Protein AF-A0A2Y9BUI1-F1 (afdb_monomer)

Structure (mmCIF, N/CA/C/O backbone):
data_AF-A0A2Y9BUI1-F1
#
_entry.id   AF-A0A2Y9BUI1-F1
#
loop_
_atom_site.group_PDB
_atom_site.id
_atom_site.type_symbol
_atom_site.label_atom_id
_atom_site.label_alt_id
_atom_site.label_comp_id
_atom_site.label_asym_id
_atom_site.label_entity_id
_atom_site.label_seq_id
_atom_site.pdbx_PDB_ins_code
_atom_site.Cartn_x
_atom_site.Cartn_y
_atom_site.Cartn_z
_atom_site.occupancy
_atom_site.B_iso_or_equiv
_atom_site.auth_seq_id
_atom_site.auth_comp_id
_atom_site.au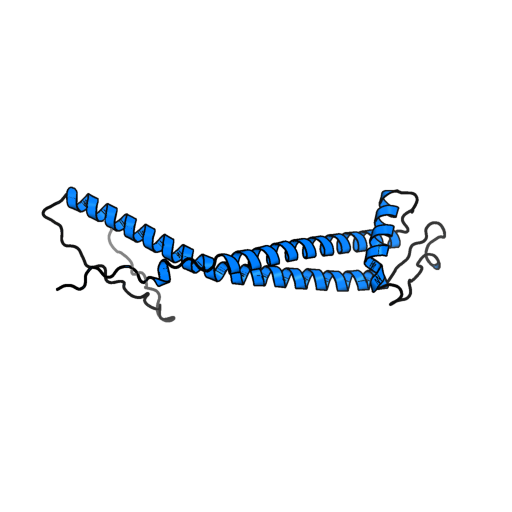th_asym_id
_atom_site.auth_atom_id
_atom_site.pdbx_PDB_model_num
ATOM 1 N N . MET A 1 1 ? -37.266 3.435 55.069 1.00 45.66 1 MET A N 1
ATOM 2 C CA . MET A 1 1 ? -35.975 3.011 54.484 1.00 45.66 1 MET A CA 1
ATOM 3 C C . MET A 1 1 ? -36.291 2.095 53.307 1.00 45.66 1 MET A C 1
ATOM 5 O O . MET A 1 1 ? -36.479 0.910 53.523 1.00 45.66 1 MET A O 1
ATOM 9 N N . SER A 1 2 ? -36.463 2.639 52.097 1.00 49.38 2 SER A N 1
ATOM 10 C CA . SER A 1 2 ? -37.026 1.880 50.957 1.00 49.38 2 SER A CA 1
ATOM 11 C C . SER A 1 2 ? -36.247 2.069 49.646 1.00 49.38 2 SER A C 1
ATOM 13 O O . SER A 1 2 ? -36.780 1.830 48.573 1.00 49.38 2 SER A O 1
ATOM 15 N N . GLN A 1 3 ? -34.985 2.500 49.717 1.00 49.59 3 GLN A N 1
ATOM 16 C CA . GLN A 1 3 ? -34.167 2.878 48.551 1.00 49.59 3 GLN A CA 1
ATOM 17 C C . GLN A 1 3 ? -33.132 1.800 48.158 1.00 49.59 3 GLN A C 1
ATOM 19 O O . GLN A 1 3 ? -32.002 2.131 47.821 1.00 49.59 3 GLN A O 1
ATOM 24 N N . LEU A 1 4 ? -33.470 0.506 48.246 1.00 55.00 4 LEU A N 1
ATOM 25 C CA . LEU A 1 4 ? -32.497 -0.594 48.076 1.00 55.00 4 LEU A CA 1
ATOM 26 C C . LEU A 1 4 ? -32.794 -1.562 46.919 1.00 55.00 4 LEU A C 1
ATOM 28 O O . LEU A 1 4 ? -32.252 -2.660 46.890 1.00 55.00 4 LEU A O 1
ATOM 32 N N . ASN A 1 5 ? -33.613 -1.162 45.942 1.00 59.31 5 ASN A N 1
ATOM 33 C CA . ASN A 1 5 ? -33.851 -1.989 44.756 1.00 59.31 5 ASN A CA 1
ATOM 34 C C . ASN A 1 5 ? -34.097 -1.157 43.490 1.00 59.31 5 AS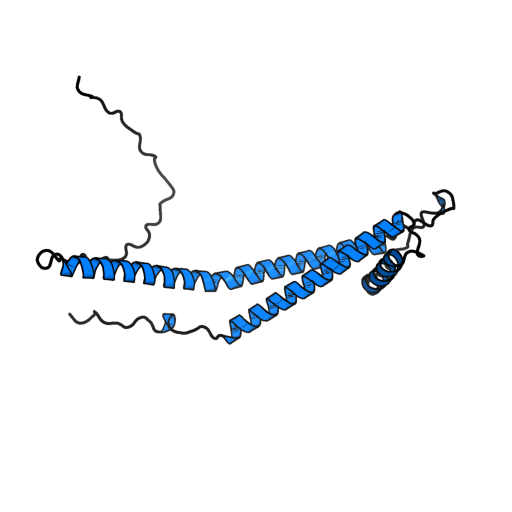N A C 1
ATOM 36 O O . ASN A 1 5 ? -35.124 -1.298 42.829 1.00 59.31 5 ASN A O 1
ATOM 40 N N . SER A 1 6 ? -33.169 -0.262 43.157 1.00 60.28 6 SER A N 1
ATOM 41 C CA . SER A 1 6 ? -33.178 0.377 41.841 1.00 60.28 6 SER A CA 1
ATOM 42 C C . SER A 1 6 ? -32.586 -0.610 40.829 1.00 60.28 6 SER A C 1
ATOM 44 O O . SER A 1 6 ? -31.412 -0.964 40.973 1.00 60.28 6 SER A O 1
ATOM 46 N N . PRO A 1 7 ? -33.352 -1.092 39.831 1.00 62.25 7 PRO A N 1
ATOM 47 C CA . PRO A 1 7 ? -32.781 -1.894 38.759 1.00 62.25 7 PRO A CA 1
ATOM 48 C C . PRO A 1 7 ? -31.656 -1.108 38.063 1.00 62.25 7 PRO A C 1
ATOM 50 O O . PRO A 1 7 ? -31.706 0.127 38.023 1.00 62.25 7 PRO A O 1
ATOM 53 N N . PRO A 1 8 ? -30.629 -1.801 37.537 1.00 64.38 8 PRO A N 1
ATOM 54 C CA . PRO A 1 8 ? -29.519 -1.155 36.847 1.00 64.38 8 PRO A CA 1
ATOM 55 C C . PRO A 1 8 ? -30.041 -0.209 35.755 1.00 64.38 8 PRO A C 1
ATOM 57 O O . PRO A 1 8 ? -31.030 -0.541 35.093 1.00 64.38 8 PRO A O 1
ATOM 60 N N . PRO A 1 9 ? -29.415 0.969 35.559 1.00 60.66 9 PRO A N 1
ATOM 61 C CA . PRO A 1 9 ? -29.890 1.942 34.585 1.00 60.66 9 PRO A CA 1
ATOM 62 C C . PRO A 1 9 ? -29.983 1.273 33.211 1.00 60.66 9 PRO A C 1
ATOM 64 O O . PRO A 1 9 ? -29.017 0.677 32.735 1.00 60.66 9 PRO A O 1
ATOM 67 N N . ALA A 1 10 ? -31.160 1.360 32.583 1.00 60.31 10 ALA A N 1
ATOM 68 C CA . ALA A 1 10 ? -31.486 0.683 31.323 1.00 60.31 10 ALA A CA 1
ATOM 69 C C . ALA A 1 10 ? -30.513 1.014 30.169 1.00 60.31 10 ALA A C 1
ATOM 71 O O . ALA A 1 10 ? -30.427 0.286 29.184 1.00 60.31 10 ALA A O 1
ATOM 72 N N . SER A 1 11 ? -29.731 2.087 30.302 1.00 57.66 11 SER A N 1
ATOM 73 C CA . SER A 1 11 ? -28.651 2.452 29.385 1.00 57.66 11 SER A CA 1
ATOM 74 C C . SER A 1 11 ? -27.481 1.459 29.364 1.00 57.66 11 SER A C 1
ATOM 76 O O . SER A 1 11 ? -26.772 1.402 28.363 1.00 57.66 11 SER A O 1
ATOM 78 N N . LEU A 1 12 ? -27.277 0.659 30.419 1.00 53.97 12 LEU A N 1
ATOM 79 C CA . LEU A 1 12 ? -26.212 -0.354 30.490 1.00 53.97 12 LEU A CA 1
ATOM 80 C C . LEU A 1 12 ? -26.613 -1.696 29.858 1.00 53.97 12 LEU A C 1
ATOM 82 O O . LEU A 1 12 ? -25.741 -2.478 29.481 1.00 53.97 12 LEU A O 1
ATOM 86 N N . THR A 1 13 ? -27.915 -1.968 29.739 1.00 58.34 13 THR A N 1
ATOM 87 C CA . THR A 1 13 ? -28.464 -3.193 29.130 1.00 58.34 13 THR A CA 1
ATOM 88 C C . THR A 1 13 ? -28.902 -2.994 27.680 1.00 58.34 13 THR A C 1
ATOM 90 O O . THR A 1 13 ? -29.143 -3.974 26.977 1.00 58.34 13 THR A O 1
ATOM 93 N N . ALA A 1 14 ? -28.962 -1.747 27.203 1.00 60.97 14 ALA A N 1
ATOM 94 C CA . ALA A 1 14 ? -29.195 -1.437 25.802 1.00 60.97 14 ALA A CA 1
ATOM 95 C C . ALA A 1 14 ? -28.024 -1.951 24.941 1.00 60.97 14 ALA A C 1
ATOM 97 O O . ALA A 1 14 ? -26.901 -1.439 25.002 1.00 60.97 14 ALA A O 1
ATOM 98 N N . GLU A 1 15 ? -28.269 -2.983 24.126 1.00 62.50 15 GLU A N 1
ATOM 99 C CA . GLU A 1 15 ? -27.334 -3.341 23.060 1.00 62.50 15 GLU A CA 1
ATOM 100 C C . GLU A 1 15 ? -27.168 -2.129 22.129 1.00 62.50 15 GLU A C 1
ATOM 102 O O . GLU A 1 15 ? -28.168 -1.578 21.662 1.00 62.50 15 GLU A O 1
ATOM 107 N N . PRO A 1 16 ? -25.933 -1.691 21.817 1.00 59.78 16 PRO A N 1
ATOM 108 C CA . PRO A 1 16 ? -25.724 -0.717 20.773 1.00 59.78 16 PRO A CA 1
ATOM 109 C C . PRO A 1 16 ? -26.288 -1.316 19.485 1.00 59.78 16 PRO A C 1
ATOM 111 O O . PRO A 1 16 ? -26.154 -2.527 19.267 1.00 59.78 16 PRO A O 1
ATOM 114 N N . PRO A 1 17 ? -26.893 -0.495 18.618 1.00 64.44 17 PRO A N 1
ATOM 115 C CA . PRO A 1 17 ? -27.442 -0.978 17.365 1.00 64.44 17 PRO A CA 1
ATOM 116 C C . PRO A 1 17 ? -26.349 -1.727 16.591 1.00 64.44 17 PRO A C 1
ATOM 118 O O . PRO A 1 17 ? -25.359 -1.131 16.153 1.00 64.44 17 PRO A O 1
ATOM 121 N N . LYS A 1 18 ? -26.519 -3.053 16.460 1.00 63.72 18 LYS A N 1
ATOM 122 C CA . LYS A 1 18 ? -25.578 -3.989 15.806 1.00 63.72 18 LYS A CA 1
ATOM 123 C C . LYS A 1 18 ? -25.172 -3.514 14.409 1.00 63.72 18 LYS A C 1
ATOM 125 O O . LYS A 1 18 ? -24.055 -3.756 13.962 1.00 63.72 18 LYS A O 1
ATOM 130 N N . GLU A 1 19 ? -26.062 -2.764 13.775 1.00 70.00 19 GLU A N 1
ATOM 131 C CA . GLU A 1 19 ? -25.923 -2.136 12.469 1.00 70.00 19 GLU A CA 1
ATOM 132 C C . GLU A 1 19 ? -24.638 -1.302 12.315 1.00 70.00 19 GLU A C 1
ATOM 134 O O . GLU A 1 19 ? -23.900 -1.479 11.344 1.00 70.00 19 GLU A O 1
ATOM 139 N N . LYS A 1 20 ? -24.281 -0.468 13.305 1.00 66.25 20 LYS A N 1
ATOM 140 C CA . LYS A 1 20 ? -23.099 0.414 13.201 1.00 66.25 20 LYS A CA 1
ATOM 141 C C . LYS A 1 20 ? -21.775 -0.356 13.263 1.00 66.25 20 LYS A C 1
ATOM 143 O O . LYS A 1 20 ? -20.810 0.013 12.598 1.00 66.25 20 LYS A O 1
ATOM 148 N N . ARG A 1 21 ? -21.727 -1.449 14.031 1.00 69.50 21 ARG A N 1
ATOM 149 C CA . ARG A 1 21 ? -20.531 -2.297 14.185 1.00 69.50 21 ARG A CA 1
ATOM 150 C C . ARG A 1 21 ? -20.236 -3.090 12.915 1.00 69.50 21 ARG A C 1
ATOM 152 O O . ARG A 1 21 ? -19.079 -3.205 12.507 1.00 69.50 21 ARG A O 1
ATOM 159 N N . THR A 1 22 ? -21.287 -3.610 12.292 1.00 75.00 22 THR A N 1
ATOM 160 C CA . THR A 1 22 ? -21.205 -4.371 11.046 1.00 75.00 22 THR A CA 1
ATOM 161 C C . THR A 1 22 ? -20.678 -3.501 9.902 1.00 75.00 22 THR A C 1
ATOM 163 O O . THR A 1 22 ? -19.708 -3.883 9.251 1.00 75.00 22 THR A O 1
ATOM 166 N N . LEU A 1 23 ? -21.214 -2.285 9.732 1.00 76.62 23 LEU A N 1
ATOM 167 C CA . LEU A 1 23 ? -20.753 -1.326 8.715 1.00 76.62 23 LEU A CA 1
ATOM 168 C C . LEU A 1 23 ? -19.263 -0.968 8.867 1.00 76.62 23 LEU A C 1
ATOM 170 O O . LEU A 1 23 ? -18.508 -1.013 7.895 1.00 76.62 23 LEU A O 1
ATOM 174 N N . LEU A 1 24 ? -18.811 -0.677 10.092 1.00 76.50 24 LEU A N 1
ATOM 175 C CA . LEU A 1 24 ? -17.405 -0.348 10.365 1.00 76.50 24 LEU A CA 1
ATOM 176 C C . LEU A 1 24 ? -16.466 -1.540 10.134 1.00 76.50 24 LEU A C 1
ATOM 178 O O . LEU A 1 24 ? -15.340 -1.368 9.665 1.00 76.50 24 LEU A O 1
ATOM 182 N N . THR A 1 25 ? -16.929 -2.754 10.438 1.00 77.56 25 THR A N 1
ATOM 183 C CA . THR A 1 25 ? -16.149 -3.978 10.221 1.00 77.56 25 THR A CA 1
ATOM 184 C C . THR A 1 25 ? -15.979 -4.254 8.730 1.00 77.56 25 THR A C 1
ATOM 186 O O . THR A 1 25 ? -14.862 -4.537 8.298 1.00 77.56 25 THR A O 1
ATOM 189 N N . PHE A 1 26 ? -17.041 -4.102 7.932 1.00 86.88 26 PHE A N 1
ATOM 190 C CA . PHE A 1 26 ? -16.955 -4.215 6.474 1.00 86.88 26 PHE A CA 1
ATOM 191 C C . PHE A 1 26 ? -16.004 -3.177 5.873 1.00 86.88 26 PHE A C 1
ATOM 193 O O . PHE A 1 26 ? -15.140 -3.540 5.074 1.00 86.88 26 PHE A O 1
ATOM 200 N N . GLY A 1 27 ? -16.089 -1.916 6.313 1.00 86.88 27 GLY A N 1
ATOM 201 C CA . GLY A 1 27 ? -15.161 -0.868 5.879 1.00 86.88 27 GLY A CA 1
ATOM 202 C C . GLY A 1 27 ? -13.700 -1.211 6.185 1.00 86.88 27 GLY A C 1
ATOM 203 O O . GLY A 1 27 ? -12.823 -1.018 5.344 1.00 86.88 27 GLY A O 1
ATOM 204 N N . ARG A 1 28 ? -13.434 -1.810 7.353 1.00 86.56 28 ARG A N 1
ATOM 205 C CA . ARG A 1 28 ? -12.088 -2.264 7.723 1.00 86.56 28 ARG A CA 1
ATOM 206 C C . ARG A 1 28 ? -11.588 -3.398 6.825 1.00 86.56 28 ARG A C 1
ATOM 208 O O . ARG A 1 28 ? -10.441 -3.351 6.392 1.00 86.56 28 ARG A O 1
ATOM 215 N N . VAL A 1 29 ? -12.419 -4.402 6.543 1.00 91.06 29 VAL A N 1
ATOM 216 C CA . VAL A 1 29 ? -12.041 -5.515 5.650 1.00 91.06 29 VAL A CA 1
ATOM 217 C C . VAL A 1 29 ? -11.720 -4.993 4.251 1.00 91.06 29 VAL A C 1
ATOM 219 O O . VAL A 1 29 ? -10.684 -5.349 3.694 1.00 91.06 29 VAL A O 1
ATOM 222 N N . LEU A 1 30 ? -12.549 -4.094 3.716 1.00 94.19 30 LEU A N 1
ATOM 223 C CA . LEU A 1 30 ? -12.308 -3.481 2.412 1.00 94.19 30 LEU A CA 1
ATOM 224 C C . LEU A 1 30 ? -10.992 -2.687 2.384 1.00 94.19 30 LEU A C 1
ATOM 226 O O . LEU A 1 30 ? -10.225 -2.814 1.432 1.00 94.19 30 LEU A O 1
ATOM 230 N N . ALA A 1 31 ? -10.694 -1.928 3.442 1.00 92.50 31 ALA A N 1
ATOM 231 C CA . ALA A 1 31 ? -9.433 -1.200 3.558 1.00 92.50 31 ALA A CA 1
ATOM 232 C C . ALA A 1 31 ? -8.215 -2.140 3.572 1.00 92.50 31 ALA A C 1
ATOM 234 O O . ALA A 1 31 ? -7.222 -1.854 2.908 1.00 92.50 31 ALA A O 1
ATOM 235 N N . TYR A 1 32 ? -8.292 -3.284 4.263 1.00 95.25 32 TYR A N 1
ATOM 236 C CA . TYR A 1 32 ? -7.224 -4.291 4.233 1.00 95.25 32 TYR A CA 1
ATOM 237 C C . TYR A 1 32 ? -7.030 -4.907 2.846 1.00 95.25 32 TYR A C 1
ATOM 239 O O . TYR A 1 32 ? -5.889 -5.116 2.437 1.00 95.25 32 TYR A O 1
ATOM 247 N N . LEU A 1 33 ? -8.114 -5.174 2.113 1.00 96.94 33 LEU A N 1
ATOM 248 C CA . LEU A 1 33 ? -8.028 -5.685 0.743 1.00 96.94 33 LEU A CA 1
ATOM 249 C C . LEU A 1 33 ? -7.379 -4.662 -0.196 1.00 96.94 33 LEU A C 1
ATOM 251 O O . LEU A 1 33 ? -6.476 -5.016 -0.952 1.00 96.94 33 LEU A O 1
ATOM 255 N N . ALA A 1 34 ? -7.783 -3.392 -0.105 1.00 96.50 34 ALA A N 1
ATOM 256 C CA . ALA A 1 34 ? -7.159 -2.308 -0.858 1.00 96.50 34 ALA A CA 1
ATOM 257 C C . ALA A 1 34 ? -5.671 -2.156 -0.502 1.00 96.50 34 ALA A C 1
ATOM 259 O O . ALA A 1 34 ? -4.835 -2.070 -1.397 1.00 96.50 34 ALA A O 1
ATOM 260 N N . TYR A 1 35 ? -5.323 -2.196 0.788 1.00 96.75 35 TYR A N 1
ATOM 261 C CA . TYR A 1 35 ? -3.932 -2.151 1.242 1.00 96.75 35 TYR A CA 1
ATOM 262 C C . TYR A 1 35 ? -3.102 -3.298 0.655 1.00 96.75 35 TYR A C 1
ATOM 264 O O . TYR A 1 35 ? -2.043 -3.059 0.081 1.00 96.75 35 TYR A O 1
ATOM 272 N N . ALA A 1 36 ? -3.601 -4.534 0.747 1.00 97.69 36 ALA A N 1
ATOM 273 C CA . ALA A 1 36 ? -2.920 -5.705 0.205 1.00 97.6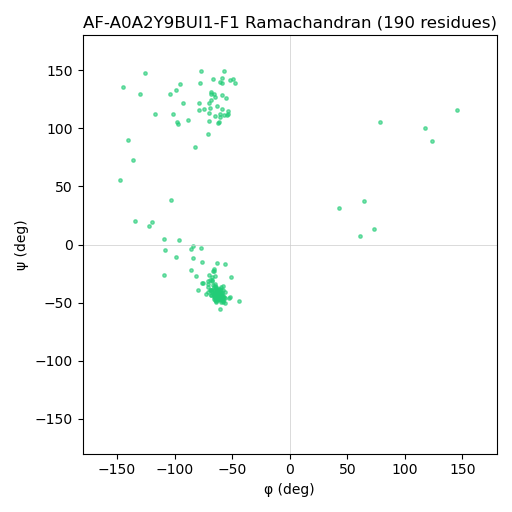9 36 ALA A CA 1
ATOM 274 C C . ALA A 1 36 ? -2.705 -5.588 -1.311 1.00 97.69 36 ALA A C 1
ATOM 276 O O . ALA A 1 36 ? -1.618 -5.888 -1.799 1.00 97.69 36 ALA A O 1
ATOM 277 N N . TYR A 1 37 ? -3.709 -5.103 -2.046 1.00 97.50 37 TYR A N 1
ATOM 278 C CA . TYR A 1 37 ? -3.591 -4.855 -3.481 1.00 97.50 37 TYR A CA 1
ATOM 279 C C . TYR A 1 37 ? -2.482 -3.845 -3.803 1.00 97.50 37 TYR A C 1
ATOM 281 O O . TYR A 1 37 ? -1.618 -4.137 -4.628 1.00 97.50 37 TYR A O 1
ATOM 289 N N . VAL A 1 38 ? -2.460 -2.693 -3.123 1.00 97.56 38 VAL A N 1
ATOM 290 C CA . VAL A 1 38 ? -1.432 -1.660 -3.344 1.00 97.56 38 VAL A CA 1
ATOM 291 C C . VAL A 1 38 ? -0.035 -2.193 -3.017 1.00 97.56 38 VAL A C 1
ATOM 293 O O . VAL A 1 38 ? 0.898 -1.957 -3.777 1.00 97.56 38 VAL A O 1
ATOM 296 N N . VAL A 1 39 ? 0.116 -2.971 -1.943 1.00 98.00 39 VAL A N 1
ATOM 297 C CA . VAL A 1 39 ? 1.401 -3.603 -1.594 1.00 98.00 39 VAL A CA 1
ATOM 298 C C . VAL A 1 39 ? 1.859 -4.588 -2.674 1.00 98.00 39 VAL A C 1
ATOM 300 O O . VAL A 1 39 ? 3.037 -4.611 -3.022 1.00 98.00 39 VAL A O 1
ATOM 303 N N . VAL A 1 40 ? 0.950 -5.385 -3.245 1.00 98.12 40 VAL A N 1
ATOM 304 C CA . VAL A 1 40 ? 1.283 -6.284 -4.364 1.00 98.12 40 VAL A CA 1
ATOM 305 C C . VAL A 1 40 ? 1.728 -5.490 -5.592 1.00 98.12 40 VAL A C 1
ATOM 307 O O . VAL A 1 40 ? 2.712 -5.869 -6.228 1.00 98.12 40 VAL A O 1
ATOM 310 N N . VAL A 1 41 ? 1.042 -4.389 -5.910 1.00 97.75 41 VAL A N 1
ATOM 311 C CA . VAL A 1 41 ? 1.438 -3.481 -6.996 1.00 97.75 41 VAL A CA 1
ATOM 312 C C . VAL A 1 41 ? 2.848 -2.936 -6.760 1.00 97.75 41 VAL A C 1
ATOM 314 O O . VAL A 1 41 ? 3.684 -3.030 -7.655 1.00 97.75 41 VAL A O 1
ATOM 317 N N . GLU A 1 42 ? 3.140 -2.457 -5.551 1.00 97.75 42 GLU A N 1
ATOM 318 C CA . GLU A 1 42 ? 4.455 -1.923 -5.182 1.00 97.75 42 GLU A CA 1
ATOM 319 C C . GLU A 1 42 ? 5.572 -2.963 -5.359 1.00 97.75 42 GLU A C 1
ATOM 321 O O . GLU A 1 42 ? 6.618 -2.675 -5.939 1.00 97.75 42 GLU A O 1
ATOM 326 N N . ILE A 1 43 ? 5.333 -4.208 -4.933 1.00 98.06 43 ILE A N 1
ATOM 327 C CA . ILE A 1 43 ? 6.290 -5.311 -5.105 1.00 98.06 43 ILE A CA 1
ATOM 328 C C . ILE A 1 43 ? 6.533 -5.596 -6.592 1.00 98.06 43 ILE A C 1
ATOM 330 O O . ILE A 1 43 ? 7.678 -5.783 -7.004 1.00 98.06 43 ILE A O 1
ATOM 334 N N . VAL A 1 44 ? 5.475 -5.630 -7.409 1.00 97.88 44 VAL A N 1
ATOM 335 C CA . VAL A 1 44 ? 5.590 -5.848 -8.859 1.00 97.88 44 VAL A CA 1
ATOM 336 C C . VAL A 1 44 ? 6.385 -4.725 -9.523 1.00 97.88 44 VAL A C 1
ATOM 338 O O . VAL A 1 44 ? 7.253 -5.020 -10.345 1.00 97.88 44 VAL A O 1
ATOM 341 N N . LEU A 1 45 ? 6.123 -3.464 -9.163 1.00 96.81 45 LEU A N 1
ATOM 342 C CA . LEU A 1 45 ? 6.862 -2.312 -9.683 1.00 96.81 45 LEU A CA 1
ATOM 343 C C . LEU A 1 45 ? 8.333 -2.358 -9.268 1.00 96.81 45 LEU A C 1
ATOM 345 O O . LEU A 1 45 ? 9.199 -2.220 -10.127 1.00 96.81 45 LEU A O 1
ATOM 349 N N . GLY A 1 46 ? 8.622 -2.628 -7.993 1.00 96.44 46 GLY A N 1
ATOM 350 C CA . GLY A 1 46 ? 9.991 -2.735 -7.491 1.00 96.44 46 GLY A CA 1
ATOM 351 C C . GLY A 1 46 ? 10.777 -3.868 -8.152 1.00 96.44 46 GLY A C 1
ATOM 352 O O . GLY A 1 46 ? 11.910 -3.665 -8.585 1.00 96.44 46 GLY A O 1
ATOM 353 N N . LEU A 1 47 ? 10.170 -5.050 -8.305 1.00 96.81 47 LEU A N 1
ATOM 354 C CA . LEU A 1 47 ? 10.793 -6.163 -9.025 1.00 96.81 47 LEU A CA 1
ATOM 355 C C . LEU A 1 47 ? 11.007 -5.829 -10.503 1.00 96.81 47 LEU A C 1
ATOM 357 O O . LEU A 1 47 ? 12.091 -6.072 -11.027 1.00 96.81 47 LEU A O 1
ATOM 361 N N . GLY A 1 48 ? 9.998 -5.264 -11.170 1.00 94.50 48 GLY A N 1
ATOM 362 C CA . GLY A 1 48 ? 10.090 -4.865 -12.573 1.00 94.50 48 GLY A CA 1
ATOM 363 C C . GLY A 1 48 ? 11.189 -3.834 -12.807 1.00 94.50 48 GLY A C 1
ATOM 364 O O . GLY A 1 48 ? 12.025 -4.028 -13.683 1.00 94.50 48 GLY A O 1
ATOM 365 N N . PHE A 1 49 ? 11.253 -2.810 -11.958 1.00 93.88 49 PHE A N 1
ATOM 366 C CA . PHE A 1 49 ? 12.294 -1.787 -11.980 1.00 93.88 49 PHE A CA 1
ATOM 367 C C . PHE A 1 49 ? 13.697 -2.391 -11.864 1.00 93.88 49 PHE A C 1
ATOM 369 O O . PHE A 1 49 ? 14.566 -2.117 -12.689 1.00 93.88 49 PHE A O 1
ATOM 376 N N . VAL A 1 50 ? 13.913 -3.263 -10.875 1.00 93.75 50 VAL A N 1
ATOM 377 C CA . VAL A 1 50 ? 15.208 -3.923 -10.662 1.00 93.75 50 VAL A CA 1
ATOM 378 C C . VAL A 1 50 ? 15.583 -4.803 -11.858 1.00 93.75 50 VAL A C 1
ATOM 380 O O . VAL A 1 50 ? 16.706 -4.722 -12.352 1.00 93.75 50 VAL A O 1
ATOM 383 N N . LEU A 1 51 ? 14.649 -5.610 -12.368 1.00 92.62 51 LEU A N 1
ATOM 384 C CA . LEU A 1 51 ? 14.875 -6.449 -13.551 1.00 92.62 51 LEU A CA 1
ATOM 385 C C . LEU A 1 51 ? 15.236 -5.612 -14.788 1.00 92.62 51 LEU A C 1
ATOM 387 O O . LEU A 1 51 ? 16.120 -6.003 -15.553 1.00 92.62 51 LEU A O 1
ATOM 391 N N . GLN A 1 52 ? 14.598 -4.455 -14.956 1.00 89.44 52 GLN A N 1
ATOM 392 C CA . GLN A 1 52 ? 14.839 -3.544 -16.071 1.00 89.44 52 GLN A CA 1
ATOM 393 C C . GLN A 1 52 ? 16.203 -2.844 -15.961 1.00 89.44 52 GLN A C 1
ATOM 395 O O . GLN A 1 52 ? 16.902 -2.711 -16.968 1.00 89.44 52 GLN A O 1
ATOM 400 N N . LEU A 1 53 ? 16.639 -2.495 -14.745 1.00 89.25 53 LEU A N 1
ATOM 401 C CA . LEU A 1 53 ? 17.992 -1.987 -14.493 1.00 89.25 53 LEU A CA 1
ATOM 402 C C . LEU A 1 53 ? 19.079 -3.022 -14.800 1.00 89.25 53 LEU A C 1
ATOM 404 O O . LEU A 1 53 ? 20.139 -2.664 -15.307 1.00 89.25 53 LEU A O 1
ATOM 408 N N . PHE A 1 54 ? 18.825 -4.302 -14.523 1.00 88.12 54 PHE A N 1
ATOM 409 C CA . PHE A 1 54 ? 19.759 -5.387 -14.838 1.00 88.12 54 PHE A CA 1
ATOM 410 C C . PHE A 1 54 ? 19.653 -5.895 -16.285 1.00 88.12 54 PHE A C 1
ATOM 412 O O . PHE A 1 54 ? 20.398 -6.798 -16.664 1.00 88.12 54 PHE A O 1
ATOM 419 N N . GLY A 1 55 ? 18.746 -5.344 -17.099 1.00 84.62 55 GLY A N 1
ATOM 420 C CA . GLY A 1 55 ? 18.554 -5.773 -18.486 1.00 84.62 55 GLY A CA 1
ATOM 421 C C . GLY A 1 55 ? 18.060 -7.220 -18.610 1.00 84.62 55 GLY A C 1
ATOM 422 O O . GLY A 1 55 ? 18.494 -7.947 -19.503 1.00 84.62 55 GLY A O 1
ATOM 423 N N . ALA A 1 56 ? 17.183 -7.664 -17.702 1.00 86.56 56 ALA A N 1
ATOM 424 C CA . ALA A 1 56 ? 16.705 -9.044 -17.653 1.00 86.56 56 ALA A CA 1
ATOM 425 C C . ALA A 1 56 ? 16.002 -9.487 -18.955 1.00 86.56 56 ALA A C 1
ATOM 427 O O . ALA A 1 56 ? 15.186 -8.758 -19.525 1.00 86.56 56 ALA A O 1
ATOM 428 N N . SER A 1 57 ? 16.269 -10.726 -19.386 1.00 85.81 57 SER A N 1
ATOM 429 C CA . SER A 1 57 ? 15.692 -11.308 -20.606 1.00 85.81 57 SER A CA 1
ATOM 430 C C . SER A 1 57 ? 14.181 -11.563 -20.488 1.00 85.81 57 SER A C 1
ATOM 432 O O . SER A 1 57 ? 13.709 -12.210 -19.550 1.00 85.81 57 SER A O 1
ATOM 434 N N . GLN A 1 58 ? 13.416 -11.127 -21.497 1.00 83.38 58 GLN A N 1
ATOM 435 C CA . GLN A 1 58 ? 11.963 -11.354 -21.600 1.00 83.38 58 GLN A CA 1
ATOM 436 C C . GLN A 1 58 ? 11.581 -12.781 -22.046 1.00 83.38 58 GLN A C 1
ATOM 438 O O . GLN A 1 58 ? 10.392 -13.136 -22.108 1.00 83.38 58 GLN A O 1
ATOM 443 N N . GLU A 1 59 ? 12.570 -13.622 -22.353 1.00 86.88 59 GLU A N 1
ATOM 444 C CA . GLU A 1 59 ? 12.352 -15.037 -22.661 1.00 86.88 59 GLU A CA 1
ATOM 445 C C . GLU A 1 59 ? 11.875 -15.809 -21.426 1.00 86.88 59 GLU A C 1
ATOM 447 O O . GLU A 1 59 ? 11.042 -16.709 -21.539 1.00 86.88 59 GLU A O 1
ATOM 452 N N . ALA A 1 60 ? 12.306 -15.391 -20.232 1.00 90.88 60 ALA A N 1
ATOM 453 C CA . ALA A 1 60 ? 11.860 -15.974 -18.976 1.00 90.88 60 ALA A CA 1
ATOM 454 C C . ALA A 1 60 ? 10.381 -15.647 -18.697 1.00 90.88 60 ALA A C 1
ATOM 456 O O . ALA A 1 60 ? 9.978 -14.484 -18.598 1.00 90.88 60 ALA A O 1
ATOM 457 N N . GLY A 1 61 ? 9.561 -16.686 -18.494 1.00 92.62 61 GLY A N 1
ATOM 458 C CA . GLY A 1 61 ? 8.122 -16.535 -18.239 1.00 92.62 61 GLY A CA 1
ATOM 459 C C . GLY A 1 61 ? 7.796 -15.676 -17.009 1.00 92.62 61 GLY A C 1
ATOM 460 O O . GLY A 1 61 ? 6.849 -14.890 -17.044 1.00 92.62 61 GLY A O 1
ATOM 461 N N . PHE A 1 62 ? 8.616 -15.767 -15.956 1.00 94.69 62 PHE A N 1
ATOM 462 C CA . PHE A 1 62 ? 8.492 -14.943 -14.750 1.00 94.69 62 PHE A CA 1
ATOM 463 C C . PHE A 1 62 ? 8.715 -13.449 -15.034 1.00 94.69 62 PHE A C 1
ATOM 465 O O . PHE A 1 62 ? 7.865 -12.631 -14.689 1.00 94.69 62 PHE A O 1
ATOM 472 N N . VAL A 1 63 ? 9.804 -13.095 -15.728 1.00 93.94 63 VAL A N 1
ATOM 473 C CA . VAL A 1 63 ? 10.129 -11.702 -16.093 1.00 93.94 63 VAL A CA 1
ATOM 474 C C . VAL A 1 63 ? 9.012 -11.104 -16.944 1.00 93.94 63 VAL A C 1
ATOM 476 O O . VAL A 1 63 ? 8.526 -10.009 -16.670 1.00 93.94 63 VAL A O 1
ATOM 479 N N . ARG A 1 64 ? 8.510 -11.867 -17.922 1.00 94.44 64 ARG A N 1
ATOM 480 C CA . ARG A 1 64 ? 7.389 -11.442 -18.770 1.00 94.44 64 ARG A CA 1
ATOM 481 C C . ARG A 1 64 ? 6.104 -11.200 -17.976 1.00 94.44 64 ARG A C 1
ATOM 483 O O . ARG A 1 64 ? 5.341 -10.286 -18.290 1.00 94.44 64 ARG A O 1
ATOM 490 N N . TRP A 1 65 ? 5.831 -12.029 -16.968 1.00 95.81 65 TRP A N 1
ATOM 491 C CA . TRP A 1 65 ? 4.689 -11.834 -16.077 1.00 95.81 65 TRP A CA 1
ATOM 492 C C . TRP A 1 65 ? 4.837 -10.564 -15.230 1.00 95.81 65 TRP A C 1
ATOM 494 O O . TRP A 1 65 ? 3.862 -9.813 -15.125 1.00 95.81 65 TRP A O 1
ATOM 504 N N . ILE A 1 66 ? 6.035 -10.294 -14.697 1.00 96.56 66 ILE A N 1
ATOM 505 C CA . ILE A 1 66 ? 6.335 -9.054 -13.969 1.00 96.56 66 ILE A CA 1
ATOM 506 C C . ILE A 1 66 ? 6.128 -7.840 -14.877 1.00 96.56 66 ILE A C 1
ATOM 508 O O . ILE A 1 66 ? 5.300 -6.998 -14.546 1.00 96.56 66 ILE A O 1
ATOM 512 N N . TYR A 1 67 ? 6.773 -7.778 -16.047 1.00 93.62 67 TYR A N 1
ATOM 513 C CA . TYR A 1 67 ? 6.669 -6.623 -16.950 1.00 93.62 67 TYR A CA 1
ATOM 514 C C . TYR A 1 67 ? 5.233 -6.360 -17.420 1.00 93.62 67 TYR A C 1
ATOM 516 O O . TYR A 1 67 ? 4.786 -5.219 -17.435 1.00 93.62 67 TYR A O 1
ATOM 524 N N . ARG A 1 68 ? 4.437 -7.401 -17.700 1.00 95.06 68 ARG A N 1
ATOM 525 C CA . ARG A 1 68 ? 3.008 -7.226 -18.032 1.00 95.06 68 ARG A CA 1
ATOM 526 C C . ARG A 1 68 ? 2.170 -6.724 -16.849 1.00 95.06 68 ARG A C 1
ATOM 528 O O . ARG A 1 68 ? 1.118 -6.114 -17.041 1.00 95.06 68 ARG A O 1
ATOM 535 N N . SER A 1 69 ? 2.549 -7.076 -15.627 1.00 96.25 69 SER A N 1
ATOM 536 C CA . SER A 1 69 ? 1.833 -6.643 -14.421 1.00 96.25 69 SER A CA 1
ATOM 537 C C . SER A 1 69 ? 2.220 -5.210 -14.052 1.00 96.25 69 SER A C 1
ATOM 539 O O . SER A 1 69 ? 1.348 -4.406 -13.742 1.00 96.25 69 SER A O 1
ATOM 541 N N . MET A 1 70 ? 3.500 -4.882 -14.209 1.00 94.31 70 MET A N 1
ATOM 542 C CA . MET A 1 70 ? 4.060 -3.539 -14.121 1.00 94.31 70 MET A CA 1
ATOM 543 C C . MET A 1 70 ? 3.398 -2.587 -15.119 1.00 94.31 70 MET A C 1
ATOM 545 O O . MET A 1 70 ? 2.908 -1.543 -14.712 1.00 94.31 70 MET A O 1
ATOM 549 N N . GLU A 1 71 ? 3.280 -2.976 -16.390 1.00 92.44 71 GLU A N 1
ATOM 550 C CA . GLU A 1 71 ? 2.631 -2.165 -17.430 1.00 92.44 71 GLU A CA 1
ATOM 551 C C . GLU A 1 71 ? 1.189 -1.780 -17.057 1.00 92.44 71 GLU A C 1
ATOM 553 O O . GLU A 1 71 ? 0.773 -0.639 -17.226 1.00 92.44 71 GLU A O 1
ATOM 558 N N . ARG A 1 72 ? 0.431 -2.717 -16.474 1.00 94.56 72 ARG A N 1
ATOM 559 C CA . ARG A 1 72 ? -0.934 -2.449 -15.995 1.00 94.56 72 ARG A CA 1
ATOM 560 C C . ARG A 1 72 ? -0.959 -1.487 -14.808 1.00 94.56 72 ARG A C 1
ATOM 562 O O . ARG A 1 72 ? -1.828 -0.630 -14.741 1.00 94.56 72 ARG A O 1
ATOM 569 N N . ALA A 1 73 ? -0.011 -1.605 -13.882 1.00 94.38 73 ALA A N 1
ATOM 570 C CA . ALA A 1 73 ? 0.109 -0.680 -12.756 1.00 94.38 73 ALA A CA 1
ATOM 571 C C . ALA A 1 73 ? 0.587 0.725 -13.173 1.00 94.38 73 ALA A C 1
ATOM 573 O O . ALA A 1 73 ? 0.289 1.705 -12.485 1.00 94.38 73 ALA A O 1
ATOM 574 N N . MET A 1 74 ? 1.322 0.811 -14.284 1.00 94.12 74 MET A N 1
ATOM 575 C CA . MET A 1 74 ? 1.899 2.037 -14.840 1.00 94.12 74 MET A CA 1
ATOM 576 C C . MET A 1 74 ? 0.936 2.838 -15.721 1.00 94.12 74 MET A C 1
ATOM 578 O O . MET A 1 74 ? 1.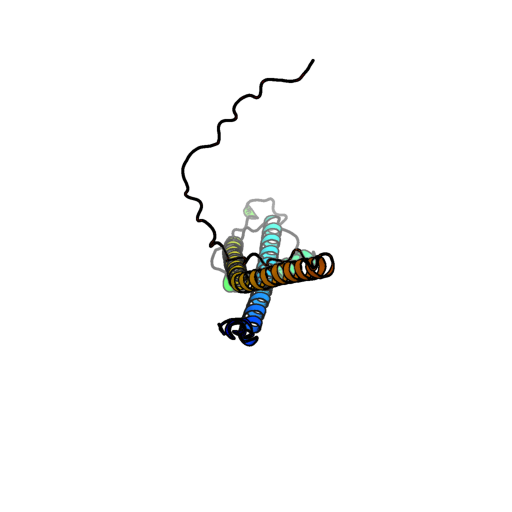238 3.990 -16.019 1.00 94.12 74 MET A O 1
ATOM 582 N N . GLU A 1 75 ? -0.221 2.283 -16.103 1.00 92.50 75 GLU A N 1
ATOM 583 C CA . GLU A 1 75 ? -1.219 2.935 -16.966 1.00 92.50 75 GLU A CA 1
ATOM 584 C C . GLU A 1 75 ? -1.504 4.415 -16.609 1.00 92.50 75 GLU A C 1
ATOM 586 O O . GLU A 1 75 ? -1.405 5.252 -17.508 1.00 92.50 75 GLU A O 1
ATOM 591 N N . PRO A 1 76 ? -1.760 4.799 -15.339 1.00 88.56 76 PRO A N 1
ATOM 592 C CA . PRO A 1 76 ? -2.029 6.199 -14.986 1.00 88.56 76 PRO A CA 1
ATOM 593 C C . PRO A 1 76 ? -0.785 7.104 -14.936 1.00 88.56 76 PRO A C 1
ATOM 595 O O . PRO A 1 76 ? -0.929 8.325 -14.912 1.00 88.56 76 PRO A O 1
ATOM 598 N N . PHE A 1 77 ? 0.425 6.541 -14.899 1.00 89.19 77 PHE A N 1
ATOM 599 C CA . PHE A 1 77 ? 1.689 7.287 -14.774 1.00 89.19 77 PHE A CA 1
ATOM 600 C C . PHE A 1 77 ? 2.520 7.279 -16.061 1.00 89.19 77 PHE A C 1
ATOM 602 O O . PHE A 1 77 ? 3.653 7.767 -16.094 1.00 89.19 77 PHE A O 1
ATOM 609 N N . ARG A 1 78 ? 1.970 6.700 -17.1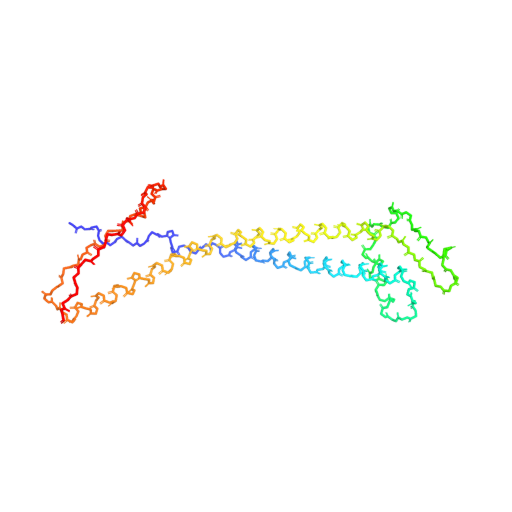30 1.00 82.88 78 ARG A N 1
ATOM 610 C CA . ARG A 1 78 ? 2.676 6.477 -18.385 1.00 82.88 78 ARG A CA 1
ATOM 611 C C . ARG A 1 78 ? 3.019 7.802 -19.061 1.00 82.88 78 ARG A C 1
ATOM 613 O O . ARG A 1 78 ? 2.152 8.646 -19.266 1.00 82.88 78 ARG A O 1
ATOM 620 N N . GLY A 1 79 ? 4.285 7.964 -19.439 1.00 76.12 79 GLY A N 1
ATOM 621 C CA . GLY A 1 79 ? 4.749 9.126 -20.201 1.00 76.12 79 GLY A CA 1
ATOM 622 C C . GLY A 1 79 ? 4.849 10.434 -19.410 1.00 76.12 79 GLY A C 1
ATOM 623 O O . GLY A 1 79 ? 5.009 11.482 -20.029 1.00 76.12 79 GLY A O 1
ATOM 624 N N . ILE A 1 80 ? 4.777 10.400 -18.071 1.00 82.12 80 ILE A N 1
ATOM 625 C CA . ILE A 1 80 ? 5.018 11.594 -17.238 1.00 82.12 80 ILE A CA 1
ATOM 626 C C . ILE A 1 80 ? 6.493 12.013 -17.313 1.00 82.12 80 ILE A C 1
ATOM 628 O O . ILE A 1 80 ? 6.789 13.206 -17.391 1.00 82.12 80 ILE A O 1
ATOM 632 N N . PHE A 1 81 ? 7.416 11.046 -17.325 1.00 82.88 81 PHE A N 1
ATOM 633 C CA . PHE A 1 81 ? 8.849 11.292 -17.471 1.00 82.88 81 PHE A CA 1
ATOM 634 C C . PHE A 1 81 ? 9.441 10.483 -18.634 1.00 82.88 81 PHE A C 1
ATOM 636 O O . PHE A 1 81 ? 8.983 9.370 -18.907 1.00 82.88 81 PHE A O 1
ATOM 643 N N . PRO A 1 82 ? 10.472 11.009 -19.320 1.00 72.06 82 PRO A N 1
ATOM 644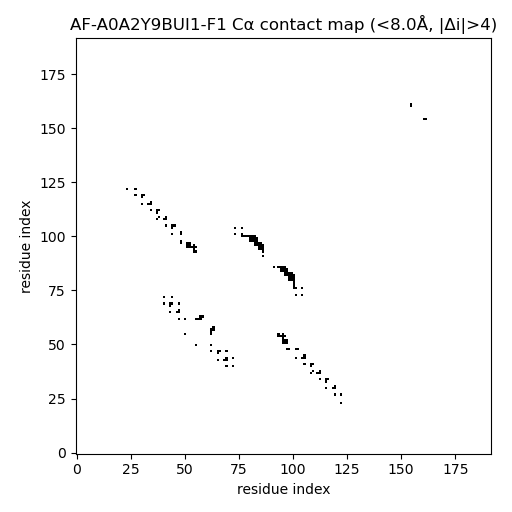 C CA . PRO A 1 82 ? 11.207 10.245 -20.320 1.00 72.06 82 PRO A CA 1
ATOM 645 C C . PRO A 1 82 ? 11.992 9.095 -19.665 1.00 72.06 82 PRO A C 1
ATOM 647 O O . PRO A 1 82 ? 12.558 9.254 -18.580 1.00 72.06 82 PRO A O 1
ATOM 650 N N . SER A 1 83 ? 12.048 7.945 -20.336 1.00 70.75 83 SER A N 1
ATOM 651 C CA . SER A 1 83 ? 12.902 6.816 -19.956 1.00 70.75 83 SER A CA 1
ATOM 652 C C . SER A 1 83 ? 14.350 7.071 -20.381 1.00 70.75 83 SER A C 1
ATOM 654 O O . SER A 1 83 ? 14.598 7.577 -21.477 1.00 70.75 83 SER A O 1
ATOM 656 N N . VAL A 1 84 ? 15.310 6.715 -19.525 1.00 69.00 84 VAL A N 1
ATOM 657 C CA . VAL A 1 84 ? 16.743 6.827 -19.822 1.00 69.00 84 VAL A CA 1
ATOM 658 C C . VAL A 1 84 ? 17.276 5.448 -20.198 1.00 69.00 84 VAL A C 1
ATOM 660 O O . VAL A 1 84 ? 17.362 4.551 -19.357 1.00 69.00 84 VAL A O 1
ATOM 663 N N . ASP A 1 85 ? 17.664 5.281 -21.460 1.00 65.25 85 ASP A N 1
ATOM 664 C CA . ASP A 1 85 ? 18.345 4.071 -21.919 1.00 65.25 85 ASP A CA 1
ATOM 665 C C . ASP A 1 85 ? 19.797 4.076 -21.423 1.00 65.25 85 ASP A C 1
ATOM 667 O O . ASP A 1 85 ? 20.598 4.937 -21.794 1.00 65.25 85 ASP A O 1
ATOM 671 N N . LEU A 1 86 ? 20.163 3.102 -20.584 1.00 59.12 86 LEU A N 1
ATOM 672 C CA . LEU A 1 86 ? 21.525 2.968 -20.043 1.00 59.12 86 LEU A CA 1
ATOM 673 C C . LEU A 1 86 ? 22.458 2.186 -20.991 1.00 59.12 86 LEU A C 1
ATOM 675 O O . LEU A 1 86 ? 23.658 2.052 -20.751 1.00 59.12 86 LEU A O 1
ATOM 679 N N . THR A 1 87 ? 21.909 1.685 -22.095 1.00 53.97 87 THR A N 1
ATOM 680 C CA . THR A 1 87 ? 22.520 0.735 -23.038 1.00 53.97 87 THR A CA 1
ATOM 681 C C . THR A 1 87 ? 23.643 1.353 -23.867 1.00 53.97 87 THR A C 1
ATOM 683 O O . THR A 1 87 ? 24.644 0.693 -24.143 1.00 53.97 87 THR A O 1
ATOM 686 N N . SER A 1 88 ? 23.550 2.653 -24.159 1.00 51.00 88 SER A N 1
ATOM 687 C CA . SER A 1 88 ? 24.617 3.433 -24.797 1.00 51.00 88 SER A CA 1
ATOM 688 C C . SER A 1 88 ? 25.889 3.517 -23.939 1.00 51.00 88 SER A C 1
ATOM 690 O O . SER A 1 88 ? 26.952 3.847 -24.457 1.00 51.00 88 SER A O 1
ATOM 692 N N . SER A 1 89 ? 25.803 3.198 -22.639 1.00 52.06 89 SER A N 1
ATOM 693 C CA . SER A 1 89 ? 26.923 3.230 -21.691 1.00 52.06 89 SER A CA 1
ATOM 694 C C . SER A 1 89 ? 27.416 1.839 -21.261 1.00 52.06 89 SER A C 1
ATOM 696 O O . SER A 1 89 ? 28.384 1.756 -20.505 1.00 52.06 89 SER A O 1
ATOM 698 N N . THR A 1 90 ? 26.779 0.734 -21.668 1.00 50.19 90 THR A N 1
ATOM 699 C CA . THR A 1 90 ? 27.152 -0.617 -21.202 1.00 50.19 90 THR A CA 1
ATOM 700 C C . THR A 1 90 ? 27.084 -1.641 -22.334 1.00 50.19 90 THR A C 1
ATOM 702 O O . THR A 1 90 ? 26.068 -2.281 -22.562 1.00 50.19 90 THR A O 1
ATOM 705 N N . ASN A 1 91 ? 28.209 -1.801 -23.034 1.00 51.94 91 ASN A N 1
ATOM 706 C CA . ASN A 1 91 ? 28.692 -3.024 -23.694 1.00 51.94 91 ASN A CA 1
ATOM 707 C C . ASN A 1 91 ? 27.691 -3.898 -24.493 1.00 51.94 91 ASN A C 1
ATOM 709 O O . ASN A 1 91 ? 27.889 -5.106 -24.585 1.00 51.94 91 ASN A O 1
ATOM 713 N N . GLY A 1 92 ? 26.653 -3.318 -25.104 1.00 54.31 92 GLY A N 1
ATOM 714 C CA . GLY A 1 92 ? 25.958 -3.843 -26.292 1.00 54.31 92 GLY A CA 1
ATOM 715 C C . GLY A 1 92 ? 25.268 -5.215 -26.213 1.00 54.31 92 GLY A C 1
ATOM 716 O O . GLY A 1 92 ? 24.831 -5.702 -27.250 1.00 54.31 92 GLY A O 1
ATOM 717 N N . GLN A 1 93 ? 25.168 -5.855 -25.042 1.00 58.88 93 GLN A N 1
ATOM 718 C CA . GLN A 1 93 ? 24.625 -7.219 -24.923 1.00 58.88 93 GLN A CA 1
ATOM 719 C C . GLN A 1 93 ? 23.248 -7.298 -24.248 1.00 58.88 93 GLN A C 1
ATOM 721 O O . GLN A 1 93 ? 22.493 -8.213 -24.562 1.00 58.88 93 GLN A O 1
ATOM 726 N N . HIS A 1 94 ? 22.883 -6.349 -23.378 1.00 60.25 94 HIS A N 1
ATOM 727 C CA . HIS A 1 94 ? 21.561 -6.305 -22.741 1.00 60.25 94 HIS A CA 1
ATOM 728 C C . HIS A 1 94 ? 21.088 -4.866 -22.545 1.00 60.25 94 HIS A C 1
ATOM 730 O O . HIS A 1 94 ? 21.846 -4.007 -22.093 1.00 60.25 94 HIS A O 1
ATOM 736 N N . ASN A 1 95 ? 19.817 -4.613 -22.866 1.00 67.44 95 ASN A N 1
ATOM 737 C CA . ASN A 1 95 ? 19.250 -3.278 -22.784 1.00 67.44 95 ASN A CA 1
ATOM 738 C C . ASN A 1 95 ? 18.806 -2.944 -21.349 1.00 67.44 95 ASN A C 1
ATOM 740 O O . ASN A 1 95 ? 17.641 -3.127 -21.006 1.00 67.44 95 ASN A O 1
ATOM 744 N N . ALA A 1 96 ? 19.732 -2.485 -20.504 1.00 76.38 96 ALA A N 1
ATOM 745 C CA . ALA A 1 96 ? 19.395 -1.888 -19.213 1.00 76.38 96 ALA A CA 1
ATOM 746 C C . ALA A 1 96 ? 18.693 -0.533 -19.410 1.00 76.38 96 ALA A C 1
ATOM 748 O O . ALA A 1 96 ? 19.195 0.332 -20.132 1.00 76.38 96 ALA A O 1
ATOM 749 N N . VAL A 1 97 ? 17.545 -0.334 -18.761 1.00 79.44 97 VAL A N 1
ATOM 750 C CA . VAL A 1 97 ? 16.756 0.905 -18.879 1.00 79.44 97 VAL A CA 1
ATOM 751 C C . VAL A 1 97 ? 16.409 1.423 -17.489 1.00 79.44 97 VAL A C 1
ATOM 753 O O . VAL A 1 97 ? 15.874 0.690 -16.659 1.00 79.44 97 VAL A O 1
ATOM 756 N N . LEU A 1 98 ? 16.681 2.703 -17.242 1.00 84.25 98 LEU A N 1
ATOM 757 C CA . LEU A 1 98 ? 16.235 3.407 -16.045 1.00 84.25 98 LEU A CA 1
ATOM 758 C C . LEU A 1 98 ? 14.978 4.202 -16.387 1.00 84.25 98 LEU A C 1
ATOM 760 O O . LEU A 1 98 ? 15.032 5.232 -17.058 1.00 84.25 98 LEU A O 1
ATOM 764 N N . ASP A 1 99 ? 13.831 3.709 -15.928 1.00 83.62 99 ASP A N 1
ATOM 765 C CA . ASP A 1 99 ? 12.557 4.397 -16.105 1.00 83.62 99 ASP A CA 1
ATOM 766 C C . ASP A 1 99 ? 12.205 5.209 -14.852 1.00 83.62 99 ASP A C 1
ATOM 768 O O . ASP A 1 99 ? 11.785 4.680 -13.820 1.00 83.62 99 ASP A O 1
ATOM 772 N N . THR A 1 100 ? 12.386 6.525 -14.948 1.00 87.25 100 THR A N 1
ATOM 773 C CA . THR A 1 100 ? 12.058 7.472 -13.874 1.00 87.25 100 THR A CA 1
ATOM 774 C C . THR A 1 100 ? 10.554 7.512 -13.580 1.00 87.25 100 THR A C 1
ATOM 776 O O . THR A 1 100 ? 10.165 7.768 -12.439 1.00 87.25 100 THR A O 1
ATOM 779 N N . SER A 1 101 ? 9.692 7.209 -14.561 1.00 89.62 101 SER A N 1
ATOM 780 C CA . SER A 1 101 ? 8.240 7.137 -14.343 1.00 89.62 101 SER A CA 1
ATOM 781 C C . SER A 1 101 ? 7.880 6.008 -13.382 1.00 89.62 101 SER A C 1
ATOM 783 O O . SER A 1 101 ? 6.965 6.158 -12.575 1.00 89.62 101 SER A O 1
ATOM 785 N N . VAL A 1 102 ? 8.629 4.904 -13.413 1.00 92.00 102 VAL A N 1
ATOM 786 C CA . VAL A 1 102 ? 8.433 3.772 -12.497 1.00 92.00 102 VAL A CA 1
ATOM 787 C C . VAL A 1 102 ? 8.810 4.152 -11.071 1.00 92.00 102 VAL A C 1
ATOM 789 O O . VAL A 1 102 ? 8.054 3.866 -10.147 1.00 92.00 102 VAL A O 1
ATOM 792 N N . LEU A 1 103 ? 9.933 4.854 -10.888 1.00 92.25 103 LEU A N 1
ATOM 793 C CA . LEU A 1 103 ? 10.329 5.376 -9.575 1.00 92.25 103 LEU A CA 1
ATOM 794 C C . LEU A 1 103 ? 9.272 6.324 -9.002 1.00 92.25 103 LEU A C 1
ATOM 796 O O . LEU A 1 103 ? 8.948 6.260 -7.816 1.00 92.25 103 LEU A O 1
ATOM 800 N N . PHE A 1 104 ? 8.711 7.188 -9.848 1.00 93.56 104 PHE A N 1
ATOM 801 C CA . PHE A 1 104 ? 7.624 8.069 -9.443 1.00 93.56 104 PHE A CA 1
ATOM 802 C C . PHE A 1 104 ? 6.357 7.288 -9.071 1.00 93.56 104 PHE A C 1
ATOM 804 O O . PHE A 1 104 ? 5.747 7.573 -8.042 1.00 93.56 104 PHE A O 1
ATOM 811 N N . ALA A 1 105 ? 5.986 6.273 -9.855 1.00 94.94 105 ALA A N 1
ATOM 812 C CA . ALA A 1 105 ? 4.847 5.417 -9.545 1.00 94.94 105 ALA A CA 1
ATOM 813 C C . ALA A 1 105 ? 5.023 4.704 -8.195 1.00 94.94 105 ALA A C 1
ATOM 815 O O . ALA A 1 105 ? 4.109 4.746 -7.375 1.00 94.94 105 ALA A O 1
ATOM 816 N N . MET A 1 106 ? 6.203 4.132 -7.928 1.00 95.88 106 MET A N 1
ATOM 817 C CA . MET A 1 106 ? 6.543 3.524 -6.632 1.00 95.88 106 MET A CA 1
ATOM 818 C C . MET A 1 106 ? 6.378 4.521 -5.478 1.00 95.88 106 MET A C 1
ATOM 820 O O . MET A 1 106 ? 5.732 4.231 -4.475 1.00 95.88 106 MET A O 1
ATOM 824 N N . LEU A 1 107 ? 6.876 5.754 -5.635 1.00 95.81 107 LEU A N 1
ATOM 825 C CA . LEU A 1 107 ? 6.693 6.798 -4.623 1.00 95.81 107 LEU A CA 1
ATOM 826 C C . LEU A 1 107 ? 5.205 7.076 -4.347 1.00 95.81 107 LEU A C 1
ATOM 828 O O . LEU A 1 107 ? 4.791 7.157 -3.188 1.00 95.81 107 LEU A O 1
ATOM 832 N N . VAL A 1 108 ? 4.392 7.219 -5.396 1.00 97.00 108 VAL A N 1
ATOM 833 C CA . VAL A 1 108 ? 2.956 7.495 -5.257 1.00 97.00 108 VAL A CA 1
ATOM 834 C C . VAL A 1 108 ? 2.232 6.321 -4.595 1.00 97.00 108 VAL A C 1
ATOM 836 O O . VAL A 1 108 ? 1.474 6.529 -3.644 1.00 97.00 108 VAL A O 1
ATOM 839 N N . TYR A 1 109 ? 2.477 5.090 -5.043 1.00 96.94 109 TYR A N 1
ATOM 840 C CA . TYR A 1 109 ? 1.857 3.900 -4.462 1.00 96.94 109 TYR A CA 1
ATOM 841 C C . TYR A 1 109 ? 2.302 3.661 -3.013 1.00 96.94 109 TYR A C 1
ATOM 843 O O . TYR A 1 109 ? 1.459 3.314 -2.181 1.00 96.94 109 TYR A O 1
ATOM 851 N N . ALA A 1 110 ? 3.555 3.953 -2.658 1.00 97.62 110 ALA A N 1
ATOM 852 C CA . ALA A 1 110 ? 4.025 3.927 -1.275 1.00 97.62 110 ALA A CA 1
ATOM 853 C C . ALA A 1 110 ? 3.271 4.931 -0.383 1.00 97.62 110 ALA A C 1
ATOM 855 O O . ALA A 1 110 ? 2.845 4.581 0.723 1.00 97.62 110 ALA A O 1
ATOM 856 N N . ILE A 1 111 ? 3.033 6.158 -0.867 1.00 98.19 111 ILE A N 1
ATOM 857 C CA . ILE A 1 111 ? 2.231 7.164 -0.147 1.00 98.19 111 ILE A CA 1
ATOM 858 C C . ILE A 1 111 ? 0.785 6.683 0.022 1.00 98.19 111 ILE A C 1
ATOM 860 O O . ILE A 1 111 ? 0.220 6.804 1.112 1.00 98.19 111 ILE A O 1
ATOM 864 N N . VAL A 1 112 ? 0.188 6.099 -1.020 1.00 97.50 112 VAL A N 1
ATOM 865 C CA . VAL A 1 112 ? -1.170 5.534 -0.958 1.00 97.50 112 VAL A CA 1
ATOM 866 C C . VAL A 1 112 ? -1.244 4.393 0.058 1.00 97.50 112 VAL A C 1
ATOM 868 O O . VAL A 1 112 ? -2.140 4.384 0.905 1.00 97.50 112 VAL A O 1
ATOM 871 N N . ALA A 1 113 ? -0.293 3.457 0.032 1.00 96.12 113 ALA A N 1
ATOM 872 C CA . ALA A 1 113 ? -0.222 2.361 0.994 1.00 96.12 113 ALA A CA 1
ATOM 873 C C . ALA A 1 113 ? -0.117 2.890 2.429 1.00 96.12 113 ALA A C 1
ATOM 875 O O . ALA A 1 113 ? -0.830 2.420 3.321 1.00 96.12 113 ALA A O 1
ATOM 876 N N . TRP A 1 114 ? 0.728 3.900 2.648 1.00 97.31 114 TRP A N 1
ATOM 877 C CA . TRP A 1 114 ? 0.881 4.546 3.946 1.00 97.31 114 TRP A CA 1
ATOM 878 C C . TRP A 1 114 ? -0.414 5.232 4.403 1.00 97.31 114 TRP A C 1
ATOM 880 O O . TRP A 1 114 ? -0.849 5.020 5.535 1.00 97.31 114 TRP A O 1
ATOM 890 N N . ALA A 1 115 ? -1.098 5.966 3.524 1.00 96.88 115 ALA A N 1
ATOM 891 C CA . ALA A 1 115 ? -2.378 6.600 3.835 1.00 96.88 115 ALA A CA 1
ATOM 892 C C . ALA A 1 115 ? -3.459 5.574 4.229 1.00 96.88 115 ALA A C 1
ATOM 894 O O . ALA A 1 115 ? -4.166 5.768 5.222 1.00 96.88 115 ALA A O 1
ATOM 895 N N . ILE A 1 116 ? -3.557 4.451 3.506 1.00 95.44 116 ILE A N 1
ATOM 896 C CA . ILE A 1 116 ? -4.491 3.366 3.847 1.00 95.44 116 ILE A CA 1
ATOM 897 C C . ILE A 1 116 ? -4.110 2.734 5.192 1.00 95.44 116 ILE A C 1
ATOM 899 O O . ILE A 1 116 ? -4.985 2.481 6.020 1.00 95.44 116 ILE A O 1
ATOM 903 N N . HIS A 1 117 ? -2.818 2.520 5.449 1.00 94.88 117 HIS A N 1
ATOM 904 C CA . HIS A 1 117 ? -2.343 2.016 6.737 1.00 94.88 117 HIS A CA 1
ATOM 905 C C . HIS A 1 117 ? -2.753 2.940 7.896 1.00 94.88 117 HIS A C 1
ATOM 907 O O . HIS A 1 117 ? -3.283 2.467 8.906 1.00 94.88 117 HIS A O 1
ATOM 913 N N . LEU A 1 118 ? -2.588 4.257 7.731 1.00 94.94 118 LEU A N 1
ATOM 914 C CA . LEU A 1 118 ? -3.036 5.256 8.706 1.00 94.94 118 LEU A CA 1
ATOM 915 C C . LEU A 1 118 ? -4.553 5.199 8.914 1.00 94.94 118 LEU A C 1
ATOM 917 O O . LEU A 1 118 ? -5.015 5.233 10.058 1.00 94.94 118 LEU A O 1
ATOM 921 N N . ALA A 1 119 ? -5.327 5.065 7.835 1.00 90.56 119 ALA A N 1
ATOM 922 C CA . ALA A 1 119 ? -6.776 4.923 7.916 1.00 90.56 119 ALA A CA 1
ATOM 923 C C . ALA A 1 119 ? -7.171 3.665 8.706 1.00 90.56 119 ALA A C 1
ATOM 925 O O . ALA A 1 119 ? -7.968 3.752 9.639 1.00 90.56 119 ALA A O 1
ATOM 926 N N . ILE A 1 120 ? -6.569 2.510 8.410 1.00 91.69 120 ILE A N 1
ATOM 927 C CA . ILE A 1 120 ? -6.807 1.249 9.131 1.00 91.69 120 ILE A CA 1
ATOM 928 C C . ILE A 1 120 ? -6.468 1.394 10.619 1.00 91.69 120 ILE A C 1
ATOM 930 O O . ILE A 1 120 ? -7.251 0.970 11.478 1.00 91.69 120 ILE A O 1
ATOM 934 N N . TYR A 1 121 ? -5.320 1.996 10.939 1.00 91.31 121 TYR A N 1
ATOM 935 C CA . TYR A 1 121 ? -4.901 2.234 12.318 1.00 91.31 121 TYR A CA 1
ATOM 936 C C . TYR A 1 121 ? -5.904 3.125 13.061 1.00 91.31 121 TYR A C 1
ATOM 938 O O . TYR A 1 121 ? -6.339 2.788 14.166 1.00 91.31 121 TYR A O 1
ATOM 946 N N . TRP A 1 122 ? -6.329 4.227 12.437 1.00 88.19 122 TRP A N 1
ATOM 947 C CA . TRP A 1 122 ? -7.324 5.132 13.006 1.00 88.19 122 TRP A CA 1
ATOM 948 C C . TRP A 1 122 ? -8.683 4.443 13.208 1.00 88.19 122 TRP A C 1
ATOM 950 O O . TRP A 1 122 ? -9.245 4.530 14.303 1.00 88.19 122 TRP A O 1
ATOM 960 N N . LEU A 1 123 ? -9.168 3.680 12.217 1.00 84.88 123 LEU A N 1
ATOM 961 C CA . LEU A 1 123 ? -10.403 2.887 12.323 1.00 84.88 123 LEU A CA 1
ATOM 962 C C . LEU A 1 123 ? -10.324 1.902 13.497 1.00 84.88 123 LEU A C 1
ATOM 964 O O . LEU A 1 123 ? -11.259 1.783 14.290 1.00 84.88 123 LEU A O 1
ATOM 968 N N . THR A 1 124 ? -9.191 1.214 13.629 1.00 83.06 124 THR A N 1
ATOM 969 C CA . THR A 1 124 ? -8.964 0.230 14.694 1.00 83.06 124 THR A CA 1
ATOM 970 C C . THR A 1 124 ? -8.939 0.897 16.066 1.00 83.06 124 THR A C 1
ATOM 972 O O . THR A 1 124 ? -9.573 0.415 17.007 1.00 83.06 124 THR A O 1
ATOM 975 N N . LYS A 1 125 ? -8.267 2.046 16.183 1.00 83.81 125 LYS A N 1
ATOM 976 C CA . LYS A 1 125 ? -8.243 2.833 17.419 1.00 83.81 125 LYS A CA 1
ATOM 977 C C . LYS A 1 125 ? -9.647 3.287 17.819 1.00 83.81 125 LYS A C 1
ATOM 979 O O . LYS A 1 125 ? -9.990 3.195 18.995 1.00 83.81 125 LYS A O 1
ATOM 984 N N . GLN A 1 126 ? -10.456 3.742 16.864 1.00 79.50 126 GLN A N 1
ATOM 985 C CA . GLN A 1 126 ? -11.807 4.230 17.133 1.00 79.50 126 GLN A CA 1
ATOM 986 C C . GLN A 1 126 ? -12.761 3.104 17.561 1.00 79.50 126 GLN A C 1
ATOM 988 O O . GLN A 1 126 ? -13.540 3.291 18.495 1.00 79.50 126 GLN A O 1
ATOM 993 N N . LEU A 1 127 ? -12.663 1.922 16.944 1.00 73.69 127 LEU A N 1
ATOM 994 C CA . LEU A 1 127 ? -13.452 0.742 17.323 1.00 73.69 127 LEU A CA 1
ATOM 995 C C . LEU A 1 127 ? -13.140 0.266 18.751 1.00 73.69 127 LEU A C 1
ATOM 997 O O . LEU A 1 127 ? -14.054 -0.032 19.520 1.00 73.69 127 LEU A O 1
ATOM 1001 N N . ASN A 1 128 ? -11.863 0.279 19.139 1.00 76.50 128 ASN A N 1
ATOM 1002 C CA . ASN A 1 128 ? -11.427 -0.212 20.447 1.00 76.50 128 ASN A CA 1
ATOM 1003 C C . ASN A 1 128 ? -11.926 0.635 21.629 1.00 76.50 128 ASN A C 1
ATOM 1005 O O . ASN A 1 128 ? -11.999 0.122 22.743 1.00 76.50 128 ASN A O 1
ATOM 1009 N N . ARG A 1 129 ? -12.274 1.913 21.426 1.00 69.88 129 ARG A N 1
ATOM 1010 C CA . ARG A 1 129 ? -12.767 2.779 22.515 1.00 69.88 129 ARG A CA 1
ATOM 1011 C C . ARG A 1 129 ? -14.088 2.267 23.094 1.00 69.88 129 ARG A C 1
ATOM 1013 O O . ARG A 1 129 ? -14.230 2.204 24.307 1.00 69.88 129 ARG A O 1
ATOM 1020 N N . TYR A 1 130 ? -14.993 1.794 22.239 1.00 67.06 130 TYR A N 1
ATOM 1021 C CA . TYR A 1 130 ? -16.292 1.265 22.662 1.00 67.06 130 TYR A CA 1
ATOM 1022 C C . TYR A 1 130 ? -16.208 -0.130 23.289 1.00 67.06 130 TYR A C 1
ATOM 1024 O O . TYR A 1 130 ? -16.995 -0.468 24.172 1.00 67.06 130 TYR A O 1
ATOM 1032 N N . GLU A 1 131 ? -15.272 -0.963 22.828 1.00 69.62 131 GLU A N 1
ATOM 1033 C CA . GLU A 1 131 ? -15.110 -2.321 23.358 1.00 69.62 131 GLU A CA 1
ATOM 1034 C C . GLU A 1 131 ? -14.406 -2.317 24.724 1.00 69.62 131 GLU A C 1
ATOM 1036 O O . GLU A 1 131 ? -14.772 -3.112 25.589 1.00 69.62 131 GLU A O 1
ATOM 1041 N N . ARG A 1 132 ? -13.476 -1.380 24.966 1.00 72.38 132 ARG A N 1
ATOM 1042 C CA . ARG A 1 132 ? -12.781 -1.235 26.260 1.00 72.38 132 ARG A CA 1
ATOM 1043 C C . ARG A 1 132 ? -13.730 -0.868 27.398 1.00 72.38 132 ARG A C 1
ATOM 1045 O O . ARG A 1 132 ? -13.751 -1.558 28.408 1.00 72.38 132 ARG A O 1
ATOM 1052 N N . GLU A 1 133 ? -14.587 0.131 27.197 1.00 75.56 133 GLU A N 1
ATOM 1053 C CA . GLU A 1 133 ? -15.548 0.572 28.223 1.00 75.56 133 GLU A CA 1
ATOM 1054 C C . GLU A 1 133 ? -16.515 -0.551 28.638 1.00 75.56 133 GLU A C 1
ATOM 1056 O O . GLU A 1 133 ? -16.861 -0.701 29.813 1.00 75.56 133 GLU A O 1
ATOM 1061 N N . ARG A 1 134 ? -16.915 -1.390 27.674 1.00 69.75 134 ARG A N 1
ATOM 1062 C CA . ARG A 1 134 ? -17.759 -2.568 27.914 1.00 69.75 134 ARG A CA 1
ATOM 1063 C C . ARG A 1 134 ? -17.006 -3.690 28.617 1.00 69.75 134 ARG A C 1
ATOM 1065 O O . ARG A 1 134 ? -17.557 -4.293 29.537 1.00 69.75 134 ARG A O 1
ATOM 1072 N N . ALA A 1 135 ? -15.769 -3.961 28.205 1.00 76.88 135 ALA A N 1
ATOM 1073 C CA . ALA A 1 135 ? -14.921 -4.958 28.848 1.00 76.88 135 ALA A CA 1
ATOM 1074 C C . ALA A 1 135 ? -14.679 -4.602 30.322 1.00 76.88 135 ALA A C 1
ATOM 1076 O O . ALA A 1 135 ? -14.847 -5.459 31.188 1.00 76.88 135 ALA A O 1
ATOM 1077 N N . ASP A 1 136 ? -14.412 -3.331 30.623 1.00 78.44 136 ASP A N 1
ATOM 1078 C CA . ASP A 1 136 ? -14.208 -2.852 31.992 1.00 78.44 136 ASP A CA 1
ATOM 1079 C C . ASP A 1 136 ? -15.486 -2.962 32.837 1.00 78.44 136 ASP A C 1
ATOM 1081 O O . ASP A 1 136 ? -15.436 -3.335 34.011 1.00 78.44 136 ASP A O 1
ATOM 1085 N N . ALA A 1 137 ? -16.657 -2.676 32.255 1.00 78.88 137 ALA A N 1
ATOM 1086 C CA . ALA A 1 137 ? -17.943 -2.837 32.933 1.00 78.88 137 ALA A CA 1
ATOM 1087 C C . ALA A 1 137 ? -18.251 -4.308 33.273 1.00 78.88 137 ALA A C 1
ATOM 1089 O O . ALA A 1 137 ? -18.627 -4.604 34.409 1.00 78.88 137 ALA A O 1
ATOM 1090 N N . LEU A 1 138 ? -18.034 -5.228 32.328 1.00 80.56 138 LEU A N 1
ATOM 1091 C CA . LEU A 1 138 ? -18.221 -6.669 32.539 1.00 80.56 138 LEU A CA 1
ATOM 1092 C C . LEU A 1 138 ? -17.240 -7.223 33.576 1.00 80.56 138 LEU A C 1
ATOM 1094 O O . LEU A 1 138 ? -17.626 -8.009 34.447 1.00 80.56 138 LEU A O 1
ATOM 1098 N N . ASN A 1 139 ? -15.981 -6.786 33.519 1.00 82.62 139 ASN A N 1
ATOM 1099 C CA . ASN A 1 139 ? -14.963 -7.238 34.456 1.00 82.62 139 ASN A CA 1
ATOM 1100 C C . ASN A 1 139 ? -15.300 -6.750 35.874 1.00 82.62 139 ASN A C 1
ATOM 1102 O O . ASN A 1 139 ? -15.378 -7.561 36.796 1.00 82.62 139 ASN A O 1
ATOM 1106 N N . ARG A 1 140 ? -15.653 -5.460 36.039 1.00 79.81 140 ARG A N 1
ATOM 1107 C CA . ARG A 1 140 ? -16.144 -4.899 37.316 1.00 79.81 140 ARG A CA 1
ATOM 1108 C C . ARG A 1 140 ? -17.314 -5.695 37.887 1.00 79.81 140 ARG A C 1
ATOM 1110 O O . ARG A 1 140 ? -17.300 -6.027 39.069 1.00 79.81 140 ARG A O 1
ATOM 1117 N N . GLN A 1 141 ? -18.298 -6.041 37.061 1.00 78.31 141 GLN A N 1
ATOM 1118 C CA . GLN A 1 141 ? -19.453 -6.815 37.515 1.00 78.31 141 GLN A CA 1
ATOM 1119 C C . GLN A 1 141 ? -19.056 -8.224 37.983 1.00 78.31 141 GLN A C 1
ATOM 1121 O O . GLN A 1 141 ? -19.569 -8.712 38.991 1.00 78.31 141 GLN A O 1
ATOM 1126 N N . THR A 1 142 ? -18.101 -8.850 37.298 1.00 80.75 142 THR A N 1
ATOM 1127 C CA . THR A 1 142 ? -17.588 -10.181 37.646 1.00 80.75 142 THR A CA 1
ATOM 1128 C C . THR A 1 142 ? -16.832 -10.163 38.978 1.00 80.75 142 THR A C 1
ATOM 1130 O O . THR A 1 142 ? -17.063 -11.034 39.820 1.00 80.75 142 THR A O 1
ATOM 1133 N N . TYR A 1 143 ? -16.003 -9.141 39.222 1.00 77.62 143 TYR A N 1
ATOM 1134 C CA . TYR A 1 143 ? -15.316 -8.959 40.508 1.00 77.62 143 TYR A CA 1
ATOM 1135 C C . TYR A 1 143 ? -16.302 -8.774 41.673 1.00 77.62 143 TYR A C 1
ATOM 1137 O O . TYR A 1 143 ? -16.152 -9.420 42.712 1.00 77.62 143 TYR A O 1
ATOM 1145 N N . LEU A 1 144 ? -17.347 -7.956 41.492 1.00 80.38 144 LEU A N 1
ATOM 1146 C CA . LEU A 1 144 ? -18.375 -7.728 42.517 1.00 80.38 144 LEU A CA 1
ATOM 1147 C C . LEU A 1 144 ? -19.187 -8.997 42.813 1.00 80.38 144 LEU A C 1
ATOM 1149 O O . LEU A 1 144 ? -19.419 -9.329 43.975 1.00 80.38 144 LEU A O 1
ATOM 1153 N N . ALA A 1 145 ? -19.575 -9.746 41.778 1.00 80.00 145 ALA A N 1
ATOM 1154 C CA . ALA A 1 145 ? -20.296 -11.007 41.942 1.00 80.00 145 ALA A CA 1
ATOM 1155 C C . ALA A 1 145 ? -19.447 -12.075 42.657 1.00 80.00 145 ALA A C 1
ATOM 1157 O O . ALA A 1 145 ? -19.966 -12.830 43.483 1.00 80.00 145 ALA A O 1
ATOM 1158 N N . GLY A 1 146 ? -18.141 -12.131 42.375 1.00 81.19 146 GLY A N 1
ATOM 1159 C CA . GLY A 1 146 ? -17.202 -13.010 43.076 1.00 81.19 146 GLY A CA 1
ATOM 1160 C C . GLY A 1 146 ? -17.103 -12.684 44.567 1.00 81.19 146 GLY A C 1
ATOM 1161 O O . GLY A 1 146 ? -17.224 -13.581 45.403 1.00 81.19 146 GLY A O 1
ATOM 1162 N N . GLN A 1 147 ? -16.973 -11.399 44.909 1.00 75.56 147 GLN A N 1
ATOM 1163 C CA . GLN A 1 147 ? -16.960 -10.946 46.303 1.00 75.56 147 GLN A CA 1
ATOM 1164 C C . GLN A 1 147 ? -18.266 -11.261 47.033 1.00 75.56 147 GLN A C 1
ATOM 1166 O O . GLN A 1 147 ? -18.228 -11.763 48.152 1.00 75.56 147 GLN A O 1
ATOM 1171 N N . GLN A 1 148 ? -19.418 -11.019 46.405 1.00 75.50 148 GLN A N 1
ATOM 1172 C CA . GLN A 1 148 ? -20.718 -11.330 47.006 1.00 75.50 148 GLN A CA 1
ATOM 1173 C C . GLN A 1 148 ? -20.879 -12.826 47.274 1.00 75.50 148 GLN A C 1
ATOM 1175 O O . GLN A 1 148 ? -21.389 -13.206 48.324 1.00 75.50 148 GLN A O 1
ATOM 1180 N N . ARG A 1 149 ? -20.405 -13.685 46.364 1.00 75.25 149 ARG A N 1
ATOM 1181 C CA . ARG A 1 149 ? -20.405 -15.140 46.573 1.00 75.25 149 ARG A CA 1
ATOM 1182 C C . ARG A 1 149 ? -19.491 -15.554 47.724 1.00 75.25 149 ARG A C 1
ATOM 1184 O O . ARG A 1 149 ? -19.904 -16.368 48.543 1.00 75.25 149 ARG A O 1
ATOM 1191 N N . ALA A 1 150 ? -18.294 -14.973 47.822 1.00 77.62 150 ALA A N 1
ATOM 1192 C CA . ALA A 1 150 ? -17.377 -15.230 48.933 1.00 77.62 150 ALA A CA 1
ATOM 1193 C C . ALA A 1 150 ? -17.955 -14.746 50.275 1.00 77.62 150 ALA A C 1
ATOM 1195 O O . ALA A 1 150 ? -17.921 -15.474 51.265 1.00 77.62 150 ALA A O 1
ATOM 1196 N N . ALA A 1 151 ? -18.564 -13.558 50.293 1.00 69.81 151 ALA A N 1
ATOM 1197 C CA . ALA A 1 151 ? -19.246 -13.018 51.461 1.00 69.81 151 ALA A CA 1
ATOM 1198 C C . ALA A 1 151 ? -20.488 -13.842 51.836 1.00 69.81 151 ALA A C 1
ATOM 1200 O O . ALA A 1 151 ? -20.746 -14.042 53.014 1.00 69.81 151 ALA A O 1
ATOM 1201 N N . ALA A 1 152 ? -21.252 -14.370 50.882 1.00 73.25 152 ALA A N 1
ATOM 1202 C CA . ALA A 1 152 ? -22.378 -15.251 51.190 1.00 73.25 152 ALA A CA 1
ATOM 1203 C C . ALA A 1 152 ? -21.904 -16.595 51.770 1.00 73.25 152 ALA A C 1
ATOM 1205 O O . ALA A 1 152 ? -22.486 -17.083 52.737 1.00 73.25 152 ALA A O 1
ATOM 1206 N N . ALA A 1 153 ? -20.824 -17.167 51.230 1.00 77.88 153 ALA A N 1
ATOM 1207 C CA . ALA A 1 153 ? -20.235 -18.402 51.745 1.00 77.88 153 ALA A CA 1
ATOM 1208 C C . ALA A 1 153 ? -19.704 -18.232 53.180 1.00 77.88 153 ALA A C 1
ATOM 1210 O O . ALA A 1 153 ? -19.989 -19.054 54.049 1.00 77.88 153 ALA A O 1
ATOM 1211 N N . TYR A 1 154 ? -19.009 -17.125 53.457 1.00 67.50 154 TYR A N 1
ATOM 1212 C CA . TYR A 1 154 ? -18.497 -16.823 54.795 1.00 67.50 154 TYR A CA 1
ATOM 1213 C C . TYR A 1 154 ? -19.638 -16.531 55.799 1.00 67.50 154 TYR A C 1
ATOM 1215 O O . TYR A 1 154 ? -19.525 -16.884 56.972 1.00 67.50 154 TYR A O 1
ATOM 1223 N N . ALA A 1 155 ? -20.792 -16.021 55.335 1.00 66.00 155 ALA A N 1
ATOM 1224 C CA . ALA A 1 155 ? -22.002 -15.821 56.150 1.00 66.00 155 ALA A CA 1
ATOM 1225 C C . ALA A 1 155 ? -22.656 -17.120 56.582 1.00 66.00 155 ALA A C 1
ATOM 1227 O O . ALA A 1 155 ? -23.105 -17.239 57.722 1.00 66.00 155 ALA A O 1
ATOM 1228 N N . GLN A 1 156 ? -22.683 -18.104 55.687 1.00 70.19 156 GLN A N 1
ATOM 1229 C CA . GLN A 1 156 ? -23.194 -19.424 56.032 1.00 70.19 156 GLN A CA 1
ATOM 1230 C C . GLN A 1 156 ? -22.277 -20.153 57.015 1.00 70.19 156 GLN A C 1
ATOM 1232 O O . GLN A 1 156 ? -22.760 -20.924 57.839 1.00 70.19 156 GLN A O 1
ATOM 1237 N N . GLN A 1 157 ? -20.972 -19.886 56.958 1.00 71.00 157 GLN A N 1
ATOM 1238 C CA . GLN A 1 157 ? -19.991 -20.530 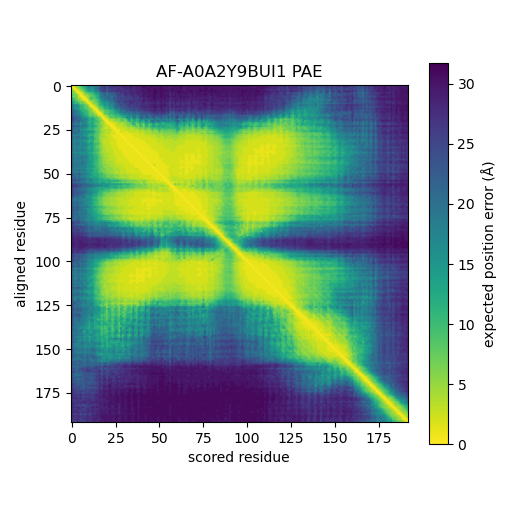57.824 1.00 71.00 157 GLN A CA 1
ATOM 1239 C C . GLN A 1 157 ? -19.905 -19.889 59.223 1.00 71.00 157 GLN A C 1
ATOM 1241 O O . GLN A 1 157 ? -19.598 -20.592 60.184 1.00 71.00 157 GLN A O 1
ATOM 1246 N N . TYR A 1 158 ? -20.230 -18.594 59.368 1.00 59.75 158 TYR A N 1
ATOM 1247 C CA . TYR A 1 158 ? -20.174 -17.863 60.647 1.00 59.75 158 TYR A CA 1
ATOM 1248 C C . TYR A 1 158 ? -21.408 -16.961 60.880 1.00 59.75 158 TYR A C 1
ATOM 1250 O O . TYR A 1 158 ? -21.307 -15.731 60.842 1.00 59.75 158 TYR A O 1
ATOM 1258 N N . PRO A 1 159 ? -22.585 -17.542 61.177 1.00 59.88 159 PRO A N 1
ATOM 1259 C CA . PRO A 1 159 ? -23.864 -16.821 61.217 1.00 59.88 159 PRO A CA 1
ATOM 1260 C C . PRO A 1 159 ? -23.987 -15.751 62.318 1.00 59.88 159 PRO A C 1
ATOM 1262 O O . PRO A 1 159 ? -24.792 -14.836 62.181 1.00 59.88 159 PRO A O 1
ATOM 1265 N N . ASN A 1 160 ? -23.180 -15.812 63.383 1.00 64.69 160 ASN A N 1
ATOM 1266 C CA . ASN A 1 160 ? -23.244 -14.859 64.502 1.00 64.69 160 ASN A CA 1
ATOM 1267 C C . ASN A 1 160 ? -22.237 -13.695 64.414 1.00 64.69 160 ASN A C 1
ATOM 1269 O O . ASN A 1 160 ? -22.140 -12.923 65.367 1.00 64.69 160 ASN A O 1
ATOM 1273 N N . HIS A 1 161 ? -21.444 -13.562 63.341 1.00 59.28 161 HIS A N 1
ATOM 1274 C CA . HIS A 1 161 ? -20.394 -12.523 63.228 1.00 59.28 161 HIS A CA 1
ATOM 1275 C C . HIS A 1 161 ? -20.570 -11.600 62.008 1.00 59.28 161 HIS A C 1
ATOM 1277 O O . HIS A 1 161 ? -19.645 -10.887 61.623 1.00 59.28 161 HIS A O 1
ATOM 1283 N N . TYR A 1 162 ? -21.754 -11.593 61.388 1.00 49.75 162 TYR A N 1
ATOM 1284 C CA . TYR A 1 162 ? -22.001 -10.809 60.180 1.00 49.75 162 TYR A CA 1
ATOM 1285 C C . TYR A 1 162 ? -22.464 -9.382 60.465 1.00 49.75 162 TYR A C 1
ATOM 1287 O O . TYR A 1 162 ? -23.625 -9.140 60.787 1.00 49.75 162 TYR A O 1
ATOM 1295 N N . GLN A 1 163 ? -21.569 -8.423 60.235 1.00 54.50 163 GLN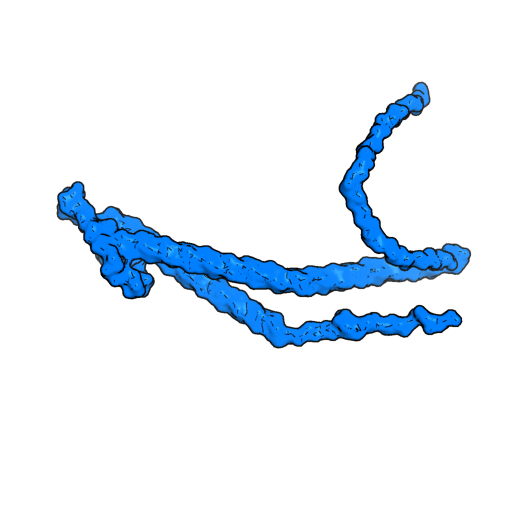 A N 1
ATOM 1296 C CA . GLN A 1 163 ? -21.919 -7.026 59.994 1.00 54.50 163 GLN A CA 1
ATOM 1297 C C . GLN A 1 163 ? -21.459 -6.665 58.577 1.00 54.50 163 GLN A C 1
ATOM 1299 O O . GLN A 1 163 ? -20.257 -6.671 58.314 1.00 54.50 163 GLN A O 1
ATOM 1304 N N . PRO A 1 164 ? -22.377 -6.403 57.628 1.00 50.16 164 PRO A N 1
ATOM 1305 C CA . PRO A 1 164 ? -21.983 -6.015 56.285 1.00 50.16 164 PRO A CA 1
ATOM 1306 C C . PRO A 1 164 ? -21.389 -4.607 56.339 1.00 50.16 164 PRO A C 1
ATOM 1308 O O . PRO A 1 164 ? -22.109 -3.621 56.496 1.00 50.16 164 PRO A O 1
ATOM 1311 N N . THR A 1 165 ? -20.069 -4.501 56.207 1.00 54.41 165 THR A N 1
ATOM 1312 C CA . THR A 1 165 ? -19.408 -3.225 55.939 1.00 54.41 165 THR A CA 1
ATOM 1313 C C . THR A 1 165 ? -19.948 -2.716 54.604 1.00 54.41 165 THR A C 1
ATOM 1315 O O . THR A 1 165 ? -19.719 -3.337 53.564 1.00 54.41 165 THR A O 1
ATOM 1318 N N . GLN A 1 166 ? -20.717 -1.624 54.618 1.00 44.91 166 GLN A N 1
ATOM 1319 C CA . GLN A 1 166 ? -21.121 -0.957 53.384 1.00 44.91 166 GLN A CA 1
ATOM 1320 C C . GLN A 1 166 ? -19.855 -0.487 52.667 1.00 44.91 166 GLN A C 1
ATOM 1322 O O . GLN A 1 166 ? -19.212 0.474 53.079 1.00 44.91 166 GLN A O 1
ATOM 1327 N N . TYR A 1 167 ? -19.484 -1.183 51.596 1.00 48.91 167 TYR A N 1
ATOM 1328 C CA . TYR A 1 167 ? -18.463 -0.706 50.677 1.00 48.91 167 TYR A CA 1
ATOM 1329 C C . TYR A 1 167 ? -19.055 0.466 49.896 1.00 48.91 167 TYR A C 1
ATOM 1331 O O . TYR A 1 167 ? -19.774 0.289 48.913 1.00 48.91 167 TYR A O 1
ATOM 1339 N N . GLN A 1 168 ? -18.785 1.674 50.373 1.00 45.72 168 GLN A N 1
ATOM 1340 C CA . GLN A 1 168 ? -19.007 2.889 49.610 1.00 45.72 168 GLN A CA 1
ATOM 1341 C C . GLN A 1 168 ? -17.833 3.006 48.630 1.00 45.72 168 GLN A C 1
ATOM 1343 O O . GLN A 1 168 ? -16.686 2.962 49.082 1.00 45.72 168 GLN A O 1
ATOM 1348 N N . PRO A 1 169 ? -18.066 3.069 47.306 1.00 44.25 169 PRO A N 1
ATOM 1349 C CA . PRO A 1 169 ? -16.983 3.228 46.346 1.00 44.25 169 PRO A CA 1
ATOM 1350 C C . PRO A 1 169 ? -16.222 4.507 46.692 1.00 44.25 169 PRO A C 1
ATOM 1352 O O . PRO A 1 169 ? -16.773 5.599 46.583 1.00 44.25 169 PRO A O 1
ATOM 1355 N N . GLN A 1 170 ? -14.983 4.377 47.162 1.00 47.97 170 GLN A N 1
ATOM 1356 C CA . GLN A 1 170 ? -14.091 5.523 47.233 1.00 47.97 170 GLN A CA 1
ATOM 1357 C C . GLN A 1 170 ? -13.769 5.881 45.787 1.00 47.97 170 GLN A C 1
ATOM 1359 O O . GLN A 1 170 ? -13.257 5.041 45.040 1.00 47.97 170 GLN A O 1
ATOM 1364 N N . GLU A 1 171 ? -14.153 7.089 45.373 1.00 47.31 171 GLU A N 1
ATOM 1365 C CA . GLU A 1 171 ? -13.709 7.643 44.100 1.00 47.31 171 GLU A CA 1
ATOM 1366 C C . GLU A 1 171 ? -12.184 7.495 44.007 1.00 47.31 171 GLU A C 1
ATOM 1368 O O . GLU A 1 171 ? -11.503 7.607 45.034 1.00 47.31 171 GLU A O 1
ATOM 1373 N N . PRO A 1 172 ? -11.635 7.189 42.817 1.00 44.94 172 PRO A N 1
ATOM 1374 C CA . PRO A 1 172 ? -10.197 7.081 42.648 1.00 44.94 172 PRO A CA 1
ATOM 1375 C C . PRO A 1 172 ? -9.569 8.374 43.156 1.00 44.94 172 PRO A C 1
ATOM 1377 O O . PRO A 1 172 ? -9.828 9.442 42.608 1.00 44.94 172 PRO A O 1
ATOM 1380 N N . VAL A 1 173 ? -8.787 8.281 44.230 1.00 46.78 173 VAL A N 1
ATOM 1381 C CA . VAL A 1 173 ? -8.038 9.421 44.745 1.00 46.78 173 VAL A CA 1
ATOM 1382 C C . VAL A 1 173 ? -7.101 9.837 43.616 1.00 46.78 173 VAL A C 1
ATOM 1384 O O . VAL A 1 173 ? -6.200 9.077 43.256 1.00 46.78 173 VAL A O 1
ATOM 1387 N N . GLU A 1 174 ? -7.351 10.993 42.997 1.00 45.28 174 GLU A N 1
ATOM 1388 C CA . GLU A 1 174 ? -6.386 11.607 42.091 1.00 45.28 174 GLU A CA 1
ATOM 1389 C C . GLU A 1 174 ? -5.077 11.728 42.865 1.00 45.28 174 GLU A C 1
ATOM 1391 O O . GLU A 1 174 ? -4.993 12.454 43.854 1.00 45.28 174 GLU A O 1
ATOM 1396 N N . HIS A 1 175 ? -4.063 10.962 42.461 1.00 43.75 175 HIS A N 1
ATOM 1397 C CA . HIS A 1 175 ? -2.724 11.106 43.005 1.00 43.75 175 HIS A CA 1
ATOM 1398 C C . HIS A 1 175 ? -2.268 12.545 42.738 1.00 43.75 175 HIS A C 1
ATOM 1400 O O . HIS A 1 175 ? -2.103 12.905 41.567 1.00 43.75 175 HIS A O 1
ATOM 1406 N N . PRO A 1 176 ? -2.020 13.372 43.770 1.00 41.41 176 PRO A N 1
ATOM 1407 C CA . PRO A 1 176 ? -1.355 14.639 43.550 1.00 41.41 176 PRO A CA 1
ATOM 1408 C C . PRO A 1 176 ? 0.042 14.304 43.029 1.00 41.41 176 PRO A C 1
ATOM 1410 O O . PRO A 1 176 ? 0.822 13.621 43.699 1.00 41.41 176 PRO A O 1
ATOM 1413 N N . GLN A 1 177 ? 0.369 14.750 41.817 1.00 49.66 177 GLN A N 1
ATOM 1414 C CA . GLN A 1 177 ? 1.765 14.831 41.418 1.00 49.66 177 GLN A CA 1
ATOM 1415 C C . GLN A 1 177 ? 2.459 15.816 42.363 1.00 49.66 177 GLN A C 1
ATOM 1417 O O . GLN A 1 177 ? 2.285 17.024 42.241 1.00 49.66 177 GLN A O 1
ATOM 1422 N N . GLY A 1 178 ? 3.238 15.298 43.310 1.00 48.22 178 GLY A N 1
ATOM 1423 C CA . GLY A 1 178 ? 4.146 16.108 44.114 1.00 48.22 178 GLY A CA 1
ATOM 1424 C C . GLY A 1 178 ? 4.290 15.629 45.552 1.00 48.22 178 GLY A C 1
ATOM 1425 O O . GLY A 1 178 ? 3.362 15.743 46.341 1.00 48.22 178 GLY A O 1
ATOM 1426 N N . GLY A 1 179 ? 5.503 15.193 45.905 1.00 47.91 179 GLY A N 1
ATOM 1427 C CA . GLY A 1 179 ? 5.999 15.293 47.279 1.00 47.91 179 GLY A CA 1
ATOM 1428 C C . GLY A 1 179 ? 6.319 13.984 48.003 1.00 47.91 179 GLY A C 1
ATOM 1429 O O . GLY A 1 179 ? 5.455 13.391 48.628 1.00 47.91 179 GLY A O 1
ATOM 1430 N N . GLN A 1 180 ? 7.622 13.680 48.027 1.00 46.78 180 GLN A N 1
ATOM 1431 C CA . GLN A 1 180 ? 8.380 13.024 49.107 1.00 46.78 180 GLN A CA 1
ATOM 1432 C C . GLN A 1 180 ? 8.260 11.494 49.261 1.00 46.78 180 GLN A C 1
ATOM 1434 O O . GLN A 1 180 ? 7.303 10.938 49.789 1.00 46.78 180 GLN A O 1
ATOM 1439 N N . GLN A 1 181 ? 9.339 10.824 48.839 1.00 47.47 181 GLN A N 1
ATOM 1440 C CA . GLN A 1 181 ? 9.657 9.426 49.137 1.00 47.47 181 GLN A CA 1
ATOM 1441 C C . GLN A 1 181 ? 9.802 9.216 50.659 1.00 47.47 181 GLN A C 1
ATOM 1443 O O . GLN A 1 181 ? 10.431 10.050 51.316 1.00 47.47 181 GLN A O 1
ATOM 1448 N N . PRO A 1 182 ? 9.303 8.108 51.240 1.00 49.34 182 PRO A N 1
ATOM 1449 C CA . PRO A 1 182 ? 9.538 7.800 52.646 1.00 49.34 182 PRO A CA 1
ATOM 1450 C C . PRO A 1 182 ? 11.005 7.412 52.872 1.00 49.34 182 PRO A C 1
ATOM 1452 O O . PRO A 1 182 ? 11.513 6.456 52.287 1.00 49.34 182 PRO A O 1
ATOM 1455 N N . HIS A 1 183 ? 11.681 8.159 53.743 1.00 50.16 183 HIS A N 1
ATOM 1456 C CA . HIS A 1 183 ? 13.028 7.870 54.223 1.00 50.16 183 HIS A CA 1
ATOM 1457 C C . HIS A 1 183 ? 12.975 6.638 55.142 1.00 50.16 183 HIS A C 1
ATOM 1459 O O . HIS A 1 183 ? 12.381 6.691 56.220 1.00 50.16 183 HIS A O 1
ATOM 1465 N N . TYR A 1 184 ? 13.581 5.523 54.727 1.00 45.34 184 TYR A N 1
ATOM 1466 C CA . TYR A 1 184 ? 13.740 4.351 55.592 1.00 45.34 184 TYR A CA 1
ATOM 1467 C C . TYR A 1 184 ? 14.656 4.714 56.769 1.00 45.34 184 TYR A C 1
ATOM 1469 O O . TYR A 1 184 ? 15.742 5.261 56.568 1.00 45.34 184 TYR A O 1
ATOM 1477 N N . ARG A 1 185 ? 14.186 4.452 57.992 1.00 52.84 185 ARG A N 1
ATOM 1478 C CA . ARG A 1 185 ? 14.930 4.621 59.245 1.00 52.84 185 ARG A CA 1
ATOM 1479 C C . ARG A 1 185 ? 15.365 3.241 59.734 1.00 52.84 185 ARG A C 1
ATOM 1481 O O . ARG A 1 185 ? 14.539 2.335 59.793 1.00 52.84 185 ARG A O 1
ATOM 1488 N N . ASP A 1 186 ? 16.652 3.126 60.045 1.00 53.69 186 ASP A N 1
ATOM 1489 C CA . ASP A 1 186 ? 17.338 1.940 60.561 1.00 53.69 186 ASP A CA 1
ATOM 1490 C C . ASP A 1 186 ? 16.608 1.247 61.720 1.00 53.69 186 ASP A C 1
ATOM 1492 O O . ASP A 1 186 ? 16.134 1.895 62.657 1.00 53.69 186 ASP A O 1
ATOM 1496 N N . TYR A 1 187 ? 16.597 -0.087 61.683 1.00 52.38 187 TYR A N 1
ATOM 1497 C CA . TYR A 1 187 ? 16.215 -0.953 62.799 1.00 52.38 187 TYR A CA 1
ATOM 1498 C C . TYR A 1 187 ? 17.461 -1.341 63.615 1.00 52.38 187 TYR A C 1
ATOM 1500 O O . TYR A 1 187 ? 18.353 -1.985 63.061 1.00 52.38 187 TYR A O 1
ATOM 1508 N N . PRO A 1 188 ? 17.527 -1.052 64.929 1.00 58.75 188 PRO A N 1
ATOM 1509 C CA . PRO A 1 188 ? 18.483 -1.685 65.825 1.00 58.75 188 PRO A CA 1
ATOM 1510 C C . PRO A 1 188 ? 17.814 -2.838 66.590 1.00 58.75 188 PRO A C 1
ATOM 1512 O O . PRO A 1 188 ? 16.747 -2.667 67.175 1.00 58.75 188 PRO A O 1
ATOM 1515 N N . GLY A 1 189 ? 18.478 -3.994 66.645 1.00 50.62 189 GLY A N 1
ATOM 1516 C CA . GLY A 1 189 ? 18.213 -5.013 67.668 1.00 50.62 189 GLY A CA 1
ATOM 1517 C C . GLY A 1 189 ? 17.843 -6.395 67.137 1.00 50.62 189 GLY A C 1
ATOM 1518 O O . GLY A 1 189 ? 16.668 -6.725 67.011 1.00 50.62 189 GLY A O 1
ATOM 1519 N N . GLY A 1 190 ? 18.859 -7.230 66.914 1.00 52.84 190 GLY A N 1
ATOM 1520 C CA . GLY A 1 190 ? 18.725 -8.687 66.974 1.00 52.84 190 GLY A CA 1
ATOM 1521 C C . GLY A 1 190 ? 19.146 -9.184 68.367 1.00 52.84 190 GLY A C 1
ATOM 1522 O O . GLY A 1 190 ? 20.123 -8.653 68.902 1.00 52.84 190 GLY A O 1
ATOM 1523 N N . PRO A 1 191 ? 18.429 -10.137 68.989 1.00 57.88 191 PRO A N 1
ATOM 1524 C CA . PRO A 1 191 ? 18.889 -10.784 70.215 1.00 57.88 191 PRO A CA 1
ATOM 1525 C C . PRO A 1 191 ? 19.984 -11.830 69.939 1.00 57.88 191 PRO A C 1
ATOM 1527 O O . PRO A 1 191 ? 20.031 -12.416 68.858 1.00 57.88 191 PRO A O 1
ATOM 1530 N N . ALA A 1 192 ? 20.850 -11.968 70.948 1.00 50.44 192 ALA A N 1
ATOM 1531 C CA . ALA A 1 192 ? 22.158 -12.627 70.993 1.00 50.44 192 ALA A CA 1
ATOM 1532 C C . ALA A 1 192 ? 22.187 -14.129 70.672 1.00 50.44 192 ALA A C 1
ATOM 1534 O O . ALA A 1 192 ? 21.190 -14.825 70.969 1.00 50.44 192 ALA A O 1
#

pLDDT: mean 75.44, std 17.64, range [41.41, 98.19]

Mean predicted aligned error: 16.04 Å

InterPro domains:
  IPR003425 CCB3/YggT [PF02325] (30-116)

Solvent-accessible surface area (backbone atoms only — not comparable to full-atom values): 11635 Å² total; per-residue (Å²): 142,84,88,85,77,78,75,78,63,67,79,79,73,54,74,72,69,64,67,62,59,53,54,53,50,53,53,49,53,53,49,52,52,54,36,53,51,44,52,51,51,43,51,34,42,54,51,33,51,52,39,32,52,71,24,60,64,68,82,43,69,67,51,41,51,31,47,58,50,27,52,64,73,36,61,92,47,63,81,76,43,76,67,44,73,48,31,91,79,44,88,83,78,47,70,20,35,50,50,55,33,56,56,52,47,46,54,53,46,51,51,51,36,50,52,46,49,52,49,52,51,51,53,50,56,59,56,47,57,63,51,48,60,50,50,51,52,54,51,52,51,50,53,52,53,50,50,51,51,52,52,51,53,51,41,72,74,40,75,90,73,77,72,86,76,80,82,70,83,72,71,82,76,79,76,73,91,76,83,82,81,85,78,87,75,87,85,87,84,80,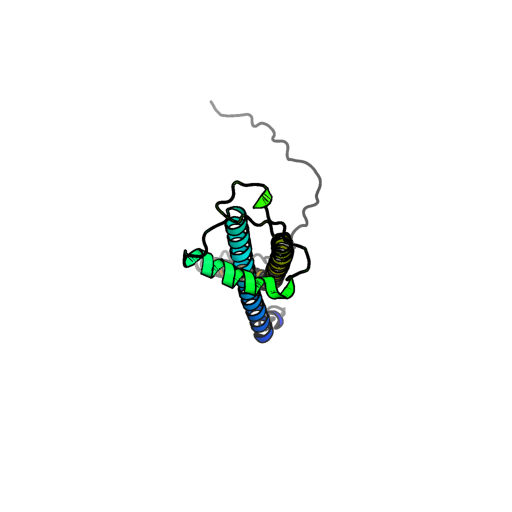87,134

Radius of gyration: 33.89 Å; Cα contacts (8 Å, |Δi|>4): 98; chains: 1; bounding box: 66×37×97 Å

Foldseek 3Di:
DPPPDDPDDVVLVDDDDVVVVVVLVVVLVVLVVVLVVLVVLLVLLVVLQVCLQVLHDCVDPVNVVSVVSNVVLLVVLPPVDDKDFCCVVDDNDGTRIHDVSSVVSSVVSVVVSVVSVVVSVVSVVVVVVVVVVSVVVVVVVVVVVVVVVVVVVVCVVPVPPDDDDPPDPDDPPPPPPDDDDDDDDDDDDDDD

Sequence (192 aa):
MSQLNSPPPASLTAEPPKEKRTLLTFGRVLAYLAYAYVVVVEIVLGLGFVLQLFGASQEAGFVRWIYRSMERAMEPFRGIFPSVDLTSSTNGQHNAVLDTSVLFAMLVYAIVAWAIHLAIYWLTKQLNRYERERADALNRQTYLAGQQRAAAAYAQQYPNHYQPTQYQPQEPVEHPQGGQQPHYRDYPGGPA

Secondary structure (DSSP, 8-state):
---S--PPPTTTT----HHHHHHHHHHHHHHHHHHHHHHHHHHHHHHHHHHHHTT--TTSHHHHHHHHHHHHHHGGGTTSS-EEE-GGGTTSSS--EEEHHHHHHHHHHHHHHHHHHHHHHHHHHHHHHHHHHHHHHHHHHHHHHHHHHHHHHHHHH-TTS---------------S--------PPP----

Organism: NCBI:txid672460